Protein AF-0000000078818164 (afdb_homodimer)

Nearest PDB structures (foldseek):
  1ve0-assembly1_A  TM=9.477E-01  e=5.550E-17  Sulfurisphaera tokodaii
  2p6c-assembly1_A  TM=9.410E-01  e=1.319E-16  Aquifex aeolicus VF5
  1vph-assembly2_E  TM=9.440E-01  e=6.099E-16  Saccharolobus solfataricus P2
  2p6h-assembly1_A  TM=9.495E-01  e=3.444E-15  Aeropyrum pernix
  1vmj-assembly1_A  TM=9.277E-01  e=2.639E-15  Thermotoga maritima MSB8

Solvent-accessible surface area (backbone atoms only — not comparable to full-atom values): 14098 Å² total; per-residue (Å²): 62,57,55,47,80,47,74,48,78,49,74,22,46,43,68,54,15,73,36,83,44,40,65,64,52,44,51,53,41,53,72,42,81,46,27,38,38,38,36,36,41,36,40,43,40,36,29,32,23,28,49,71,39,58,85,44,73,67,55,50,51,51,52,50,52,51,43,42,70,77,49,42,57,84,58,90,44,51,32,28,77,78,73,65,73,62,41,39,29,14,34,53,51,15,40,58,68,24,33,45,44,74,45,52,28,55,78,39,33,71,74,60,60,94,61,44,36,38,30,41,35,22,32,29,80,48,68,41,80,38,52,33,40,35,41,35,40,28,39,107,88,58,70,47,80,46,76,47,78,48,75,22,45,43,68,54,15,75,36,84,42,40,65,63,53,47,50,52,42,54,70,43,80,45,29,32,34,37,36,36,41,35,42,65,69,63,28,34,21,25,48,53,33,51,86,44,74,41,42,51,49,42,52,51,51,52,44,43,71,76,46,41,57,84,58,91,44,76,56,27,75,79,73,64,74,63,42,40,29,13,36,52,51,15,65,64,60,22,35,52,45,67,45,48,28,55,81,40,34,71,65,58,30,95,51,29,36,38,31,41,34,21,33,30,81,48,67,42,78,39,51,33,41,34,46,36,40,22,22,107

Sequence (280 aa):
MPVETRVITVTGKEDCGIVDITEMVSEEVKNSKIRNGTVTVFCIGSTGAISTMEFESNLSKDISEMLEELIPLNKDYHHHKTWGDYNGGSHLRSFLVGPSLTVPFIEKELTLGTWQQIVYINFDRIEKVRKIVLQIIGDFMPVETRVITVTGKEDCGIVDITEMVSEEVKNSKIRNGTVTVFCIGSTGAISTMEFESNLSKDISEMLEELIPLNKDYHHHKTWGDYNGGSHLRSFLVGPSLTVPFIEKELTLGTWQQIVYINFDRIEKVRKIVLQIIGDF

InterPro domains:
  IPR001602 UPF0047 protein YjbQ-like [PF01894] (20-136)
  IPR001602 UPF0047 protein YjbQ-like [PIRSF004681] (4-138)
  IPR001602 UPF0047 protein YjbQ-like [PTHR30615] (11-138)
  IPR001602 UPF0047 protein YjbQ-like [TIGR00149] (11-139)
  IPR035917 YjbQ-like superfamily [G3DSA:2.60.120.460] (1-139)
  IPR035917 YjbQ-like superfamily [SSF111038] (2-139)

pLDDT: mean 97.74, std 2.2, range [77.38, 98.94]

Secondary structure (DSSP, 8-state):
--EEEEEEEEEE-TTTEEEE-HHHHHHHHHHSS--EEEEEEEE-SSSEEEEEE---HHHHHHHHHHHHHHS-TTS--TTHHHHS---HHHHHHHHHH-SEEEEEEETTEE---TT-EEEEEE-SSS-EEEEEEEEEEEE-/--EEEEEEEEEE-TTTEEEE-HHHHHHHHHHSS--EEEEEEEE-SSSEEEEEE---HHHHHHHHHHHHHHS-TTS--TTHHHH----HHHHHHHHHH-SEEEEEEETTEE---TT-EEEEEE-SSS-EEEEEEEEEEEE-

Structure (mmCIF, N/CA/C/O backbone):
data_AF-0000000078818164-model_v1
#
loop_
_entity.id
_entity.type
_entity.pdbx_description
1 polymer 'Secondary thiamine-phosphate synthase enzyme'
#
loop_
_atom_site.group_PDB
_atom_site.id
_atom_site.type_symbol
_atom_site.label_atom_id
_atom_site.label_alt_id
_atom_site.label_comp_id
_atom_site.label_asym_id
_atom_site.label_entity_id
_atom_site.label_seq_id
_atom_site.pdbx_PDB_ins_code
_atom_site.Cartn_x
_atom_site.Cartn_y
_atom_site.Cartn_z
_atom_site.occupancy
_atom_site.B_iso_or_equiv
_atom_site.auth_seq_id
_atom_site.auth_comp_id
_atom_site.auth_asym_id
_atom_site.auth_atom_id
_atom_site.pdbx_PDB_model_num
ATOM 1 N N . MET A 1 1 ? -6.324 21.312 13.305 1 78.25 1 MET A N 1
ATOM 2 C CA . MET A 1 1 ? -5.066 20.562 13.32 1 78.25 1 MET A CA 1
ATOM 3 C C . MET A 1 1 ? -4.301 20.781 12.016 1 78.25 1 MET A C 1
ATOM 5 O O . MET A 1 1 ? -4.805 20.453 10.938 1 78.25 1 MET A O 1
ATOM 9 N N . PRO A 1 2 ? -3.16 21.375 12.18 1 92 2 PRO A N 1
ATOM 10 C CA . PRO A 1 2 ? -2.414 21.766 10.984 1 92 2 PRO A CA 1
ATOM 11 C C . PRO A 1 2 ? -1.933 20.562 10.172 1 92 2 PRO A C 1
ATOM 13 O O . PRO A 1 2 ? -1.68 19.484 10.742 1 92 2 PRO A O 1
ATOM 16 N N . VAL A 1 3 ? -1.99 20.719 8.891 1 96.88 3 VAL A N 1
ATOM 17 C CA . VAL A 1 3 ? -1.432 19.781 7.918 1 96.88 3 VAL A CA 1
ATOM 18 C C . VAL A 1 3 ? -0.338 20.469 7.105 1 96.88 3 VAL A C 1
ATOM 20 O O . VAL A 1 3 ? -0.521 21.594 6.633 1 96.88 3 VAL A O 1
ATOM 23 N N . GLU A 1 4 ? 0.735 19.812 7.047 1 97.88 4 GLU A N 1
ATOM 24 C CA . GLU A 1 4 ? 1.799 20.281 6.16 1 97.88 4 GLU A CA 1
ATOM 25 C C . GLU A 1 4 ? 2.232 19.172 5.199 1 97.88 4 GLU A C 1
ATOM 27 O O . GLU A 1 4 ? 2.447 18.031 5.613 1 97.88 4 GLU A O 1
ATOM 32 N N . THR A 1 5 ? 2.35 19.531 3.951 1 98 5 THR A N 1
ATOM 33 C CA . THR A 1 5 ? 2.799 18.609 2.924 1 98 5 THR A CA 1
ATOM 34 C C . THR A 1 5 ? 4.211 18.938 2.461 1 98 5 THR A C 1
ATOM 36 O O . THR A 1 5 ? 4.531 20.109 2.234 1 98 5 THR A O 1
ATOM 39 N N . ARG A 1 6 ? 5.02 17.906 2.451 1 98.38 6 ARG A N 1
ATOM 40 C CA . ARG A 1 6 ? 6.336 17.969 1.832 1 98.38 6 ARG A CA 1
ATOM 41 C C . ARG A 1 6 ? 6.492 16.922 0.744 1 98.38 6 ARG A C 1
ATOM 43 O O . ARG A 1 6 ? 5.828 15.883 0.781 1 98.38 6 ARG A O 1
ATOM 50 N N . VAL A 1 7 ? 7.328 17.297 -0.26 1 98.38 7 VAL A N 1
ATOM 51 C CA . VAL A 1 7 ? 7.695 16.312 -1.279 1 98.38 7 VAL A CA 1
ATOM 52 C C . VAL A 1 7 ? 9.219 16.188 -1.353 1 98.38 7 VAL A C 1
ATOM 54 O O . VAL A 1 7 ? 9.922 17.188 -1.517 1 98.38 7 VAL A O 1
ATOM 57 N N . ILE A 1 8 ? 9.695 15 -1.19 1 98.44 8 ILE A N 1
ATOM 58 C CA . ILE A 1 8 ? 11.117 14.75 -1.386 1 98.44 8 ILE A CA 1
ATOM 59 C C . ILE A 1 8 ? 11.328 13.875 -2.621 1 98.44 8 ILE A C 1
ATOM 61 O O . ILE A 1 8 ? 10.406 13.188 -3.062 1 98.44 8 ILE A O 1
ATOM 65 N N . THR A 1 9 ? 12.523 13.953 -3.145 1 98.56 9 THR A N 1
ATOM 66 C CA . THR A 1 9 ? 12.906 13.172 -4.316 1 98.56 9 THR A CA 1
ATOM 67 C C . THR A 1 9 ? 14.031 12.203 -3.977 1 98.56 9 THR A C 1
ATOM 69 O O . THR A 1 9 ? 15.008 12.578 -3.322 1 98.56 9 THR A O 1
ATOM 72 N N . VAL A 1 10 ? 13.891 10.953 -4.426 1 98.56 10 VAL A N 1
ATOM 73 C CA . VAL A 1 10 ? 14.852 9.906 -4.094 1 98.56 10 VAL A CA 1
ATOM 74 C C . VAL A 1 10 ? 15.195 9.102 -5.344 1 98.56 10 VAL A C 1
ATOM 76 O O . VAL A 1 10 ? 14.312 8.82 -6.164 1 98.56 10 VAL A O 1
ATOM 79 N N . THR A 1 11 ? 16.406 8.734 -5.523 1 98.62 11 THR A N 1
ATOM 80 C CA . THR A 1 11 ? 16.844 7.867 -6.613 1 98.62 11 THR A CA 1
ATOM 81 C C . THR A 1 11 ? 17.141 6.461 -6.098 1 98.62 11 THR A C 1
ATOM 83 O O . THR A 1 11 ? 17.922 6.285 -5.168 1 98.62 11 THR A O 1
ATOM 86 N N . GLY A 1 12 ? 16.469 5.52 -6.652 1 98.5 12 GLY A N 1
ATOM 87 C CA . GLY A 1 12 ? 16.719 4.125 -6.324 1 98.5 12 GLY A CA 1
ATOM 88 C C . GLY A 1 12 ? 17.312 3.338 -7.473 1 98.5 12 GLY A C 1
ATOM 89 O O . GLY A 1 12 ? 16.875 3.467 -8.617 1 98.5 12 GLY A O 1
ATOM 90 N N . LYS A 1 13 ? 18.297 2.504 -7.184 1 98.31 13 LYS A N 1
ATOM 91 C CA . LYS A 1 13 ? 18.906 1.644 -8.195 1 98.31 13 LYS A CA 1
ATOM 92 C C . LYS A 1 13 ? 17.922 0.573 -8.664 1 98.31 13 LYS A C 1
ATOM 94 O O . LYS A 1 13 ? 16.891 0.347 -8.023 1 98.31 13 LYS A O 1
ATOM 99 N N . GLU A 1 14 ? 18.234 -0.062 -9.797 1 98 14 GLU A N 1
ATOM 100 C CA . GLU A 1 14 ? 17.328 -1.037 -10.422 1 98 14 GLU A CA 1
ATOM 101 C C . GLU A 1 14 ? 17.203 -2.285 -9.555 1 98 14 GLU A C 1
ATOM 103 O O . GLU A 1 14 ? 18.047 -2.557 -8.703 1 98 14 GLU A O 1
ATOM 108 N N . ASP A 1 15 ? 16.141 -3.031 -9.797 1 97.25 15 ASP A N 1
ATOM 109 C CA . ASP A 1 15 ? 15.914 -4.414 -9.391 1 97.25 15 ASP A CA 1
ATOM 110 C C . ASP A 1 15 ? 15.922 -4.543 -7.867 1 97.25 15 ASP A C 1
ATOM 112 O O . ASP A 1 15 ? 16.438 -5.523 -7.324 1 97.25 15 ASP A O 1
ATOM 116 N N . CYS A 1 16 ? 15.641 -3.553 -7.09 1 98.12 16 CYS A N 1
ATOM 117 C CA . CYS A 1 16 ? 15.516 -3.576 -5.637 1 98.12 16 CYS A CA 1
ATOM 118 C C . CYS A 1 16 ? 16.547 -2.658 -4.984 1 98.12 16 CYS A C 1
ATOM 120 O O . CYS A 1 16 ? 17.281 -3.08 -4.09 1 98.12 16 CYS A O 1
ATOM 122 N N . GLY A 1 17 ? 16.625 -1.504 -5.504 1 98.5 17 GLY A N 1
ATOM 123 C CA . GLY A 1 17 ? 17.422 -0.483 -4.852 1 98.5 17 GLY A CA 1
ATOM 124 C C . GLY A 1 17 ? 16.797 0.04 -3.57 1 98.5 17 GLY A C 1
ATOM 125 O O . GLY A 1 17 ? 15.68 0.561 -3.586 1 98.5 17 GLY A O 1
ATOM 126 N N . ILE A 1 18 ? 17.484 -0.154 -2.402 1 98.75 18 ILE A N 1
ATOM 127 C CA . ILE A 1 18 ? 16.984 0.282 -1.103 1 98.75 18 ILE A CA 1
ATOM 128 C C . ILE A 1 18 ? 17.734 1.535 -0.656 1 98.75 18 ILE A C 1
ATOM 130 O O . ILE A 1 18 ? 18.969 1.56 -0.65 1 98.75 18 ILE A O 1
ATOM 134 N N . VAL A 1 19 ? 16.984 2.555 -0.328 1 98.81 19 VAL A N 1
ATOM 135 C CA . VAL A 1 19 ? 17.562 3.84 0.06 1 98.81 19 VAL A CA 1
ATOM 136 C C . VAL A 1 19 ? 17.062 4.23 1.448 1 98.81 19 VAL A C 1
ATOM 138 O O . VAL A 1 19 ? 15.852 4.246 1.696 1 98.81 19 VAL A O 1
ATOM 141 N N . ASP A 1 20 ? 17.953 4.469 2.342 1 98.81 20 ASP A N 1
ATOM 142 C CA . ASP A 1 20 ? 17.594 5.023 3.645 1 98.81 20 ASP A CA 1
ATOM 143 C C . ASP A 1 20 ? 17.172 6.484 3.521 1 98.81 20 ASP A C 1
ATOM 145 O O . ASP A 1 20 ? 17.984 7.348 3.191 1 98.81 20 ASP A O 1
ATOM 149 N N . ILE A 1 21 ? 15.906 6.707 3.855 1 98.88 21 ILE A N 1
ATOM 150 C CA . ILE A 1 21 ? 15.422 8.07 3.709 1 98.88 21 ILE A CA 1
ATOM 151 C C . ILE A 1 21 ? 15.062 8.641 5.078 1 98.88 21 ILE A C 1
ATOM 153 O O . ILE A 1 21 ? 14.305 9.609 5.18 1 98.88 21 ILE A O 1
ATOM 157 N N . THR A 1 22 ? 15.531 8.094 6.152 1 98.88 22 THR A N 1
ATOM 158 C CA . THR A 1 22 ? 15.195 8.477 7.523 1 98.88 22 THR A CA 1
ATOM 159 C C . THR A 1 22 ? 15.547 9.938 7.777 1 98.88 22 THR A C 1
ATOM 161 O O . THR A 1 22 ? 14.711 10.695 8.281 1 98.88 22 THR A O 1
ATOM 164 N N . GLU A 1 23 ? 16.719 10.312 7.422 1 98.75 23 GLU A N 1
ATOM 165 C CA . GLU A 1 23 ? 17.172 11.672 7.695 1 98.75 23 GLU A CA 1
ATOM 166 C C . GLU A 1 23 ? 16.359 12.688 6.898 1 98.75 23 GLU A C 1
ATOM 168 O O . GLU A 1 23 ? 16.031 13.766 7.406 1 98.75 23 GLU A O 1
ATOM 173 N N . MET A 1 24 ? 16.062 12.344 5.645 1 98.81 24 MET A N 1
ATOM 174 C CA . MET A 1 24 ? 15.25 13.242 4.828 1 98.81 24 MET A CA 1
ATOM 175 C C . MET A 1 24 ? 13.891 13.477 5.477 1 98.81 24 MET A C 1
ATOM 177 O O . MET A 1 24 ? 13.414 14.609 5.539 1 98.81 24 MET A O 1
ATOM 181 N N . VAL A 1 25 ? 13.266 12.422 5.996 1 98.88 25 VAL A N 1
ATOM 182 C CA . VAL A 1 25 ? 11.961 12.516 6.637 1 98.88 25 VAL A CA 1
ATOM 183 C C . VAL A 1 25 ? 12.078 13.297 7.941 1 98.88 25 VAL A C 1
ATOM 185 O O . VAL A 1 25 ? 11.273 14.195 8.211 1 98.88 25 VAL A O 1
ATOM 188 N N . SER A 1 26 ? 13.086 12.961 8.703 1 98.81 26 SER A N 1
ATOM 189 C CA . SER A 1 26 ? 13.312 13.617 9.992 1 98.81 26 SER A CA 1
ATOM 190 C C . SER A 1 26 ? 13.508 15.117 9.82 1 98.81 26 SER A C 1
ATOM 192 O O . SER A 1 26 ? 12.969 15.914 10.594 1 98.81 26 SER A O 1
ATOM 194 N N . GLU A 1 27 ? 14.281 15.492 8.844 1 98.75 27 GLU A N 1
ATOM 195 C CA . GLU A 1 27 ? 14.555 16.906 8.602 1 98.75 27 GLU A CA 1
ATOM 196 C C . GLU A 1 27 ? 13.281 17.672 8.273 1 98.75 27 GLU A C 1
ATOM 198 O O . GLU A 1 27 ? 13.086 18.797 8.734 1 98.75 27 GLU A O 1
ATOM 203 N N . GLU A 1 28 ? 12.406 17.078 7.504 1 98.75 28 GLU A N 1
ATOM 204 C CA . GLU A 1 28 ? 11.164 17.734 7.129 1 98.75 28 GLU A CA 1
ATOM 205 C C . GLU A 1 28 ? 10.227 17.875 8.328 1 98.75 28 GLU A C 1
ATOM 207 O O . GLU A 1 28 ? 9.516 18.875 8.453 1 98.75 28 GLU A O 1
ATOM 212 N N . VAL A 1 29 ? 10.195 16.844 9.188 1 98.56 29 VAL A N 1
ATOM 213 C CA . VAL A 1 29 ? 9.398 16.922 10.406 1 98.56 29 VAL A CA 1
ATOM 214 C C . VAL A 1 29 ? 9.93 18.047 11.297 1 98.56 29 VAL A C 1
ATOM 216 O O . VAL A 1 29 ? 9.148 18.859 11.805 1 98.56 29 VAL A O 1
ATOM 219 N N . LYS A 1 30 ? 11.242 18.141 11.406 1 98.44 30 LYS A N 1
ATOM 220 C CA . LYS A 1 30 ? 11.859 19.172 12.227 1 98.44 30 LYS A CA 1
ATOM 221 C C . LYS A 1 30 ? 11.562 20.562 11.68 1 98.44 30 LYS A C 1
ATOM 223 O O . LYS A 1 30 ? 11.406 21.516 12.445 1 98.44 30 LYS A O 1
ATOM 228 N N . ASN A 1 31 ? 11.531 20.672 10.391 1 98.25 31 ASN A N 1
ATOM 229 C CA . ASN A 1 31 ? 11.32 21.953 9.734 1 98.25 31 ASN A CA 1
ATOM 230 C C . ASN A 1 31 ? 9.844 22.344 9.711 1 98.25 31 ASN A C 1
ATOM 232 O O . ASN A 1 31 ? 9.492 23.453 9.32 1 98.25 31 ASN A O 1
ATOM 236 N N . SER A 1 32 ? 8.992 21.391 10.047 1 97.5 32 SER A N 1
ATOM 237 C CA . SER A 1 32 ? 7.566 21.703 10.094 1 97.5 32 SER A CA 1
ATOM 238 C C . SER A 1 32 ? 7.219 22.516 11.344 1 97.5 32 SER A C 1
ATOM 240 O O . SER A 1 32 ? 8.031 22.609 12.266 1 97.5 32 SER A O 1
ATOM 242 N N . LYS A 1 33 ? 6.016 23.094 11.352 1 97.44 33 LYS A N 1
ATOM 243 C CA . LYS A 1 33 ? 5.535 23.812 12.523 1 97.44 33 LYS A CA 1
ATOM 244 C C . LYS A 1 33 ? 4.844 22.875 13.508 1 97.44 33 LYS A C 1
ATOM 246 O O . LYS A 1 33 ? 4.473 23.281 14.609 1 97.44 33 LYS A O 1
ATOM 251 N N . ILE A 1 34 ? 4.617 21.672 13.125 1 97.12 34 ILE A N 1
ATOM 252 C CA . ILE A 1 34 ? 3.889 20.703 13.922 1 97.12 34 ILE A CA 1
ATOM 253 C C . ILE A 1 34 ? 4.844 20.016 14.906 1 97.12 34 ILE A C 1
ATOM 255 O O . ILE A 1 34 ? 5.91 19.547 14.508 1 97.12 34 ILE A O 1
ATOM 259 N N . ARG A 1 35 ? 4.434 19.922 16.156 1 97.88 35 ARG A N 1
ATOM 260 C CA . ARG A 1 35 ? 5.328 19.453 17.203 1 97.88 35 ARG A CA 1
ATOM 261 C C . ARG A 1 35 ? 5.059 18 17.531 1 97.88 35 ARG A C 1
ATOM 263 O O . ARG A 1 35 ? 5.984 17.25 17.859 1 97.88 35 ARG A O 1
ATOM 270 N N . ASN A 1 36 ? 3.818 17.594 17.578 1 98.12 36 ASN A N 1
ATOM 271 C CA . ASN A 1 36 ? 3.371 16.234 17.875 1 98.12 36 ASN A CA 1
ATOM 272 C C . ASN A 1 36 ? 2.33 15.758 16.859 1 98.12 36 ASN A C 1
ATOM 274 O O . ASN A 1 36 ? 1.412 16.5 16.516 1 98.12 36 ASN A O 1
ATOM 278 N N . GLY A 1 37 ? 2.543 14.547 16.297 1 97.81 37 GLY A N 1
ATOM 279 C CA . GLY A 1 37 ? 1.612 14.039 15.305 1 97.81 37 GLY A CA 1
ATOM 280 C C . GLY A 1 37 ? 2.131 12.812 14.578 1 97.81 37 GLY A C 1
ATOM 281 O O . GLY A 1 37 ? 2.787 11.953 15.18 1 97.81 37 GLY A O 1
ATOM 282 N N . THR A 1 38 ? 1.653 12.617 13.383 1 98.44 38 THR A N 1
ATOM 283 C CA . THR A 1 38 ? 2.113 11.539 12.516 1 98.44 38 THR A CA 1
ATOM 284 C C . THR A 1 38 ? 2.615 12.094 11.188 1 98.44 38 THR A C 1
ATOM 286 O O . THR A 1 38 ? 2.205 13.172 10.766 1 98.44 38 THR A O 1
ATOM 289 N N . VAL A 1 39 ? 3.553 11.445 10.633 1 98.75 39 VAL A N 1
ATOM 290 C CA . VAL A 1 39 ? 3.951 11.68 9.25 1 98.75 39 VAL A CA 1
ATOM 291 C C . VAL A 1 39 ? 3.668 10.43 8.414 1 98.75 39 VAL A C 1
ATOM 293 O O . VAL A 1 39 ? 4.148 9.344 8.734 1 98.75 39 VAL A O 1
ATOM 296 N N . THR A 1 40 ? 2.814 10.57 7.43 1 98.81 40 THR A N 1
ATOM 297 C CA . THR A 1 40 ? 2.602 9.539 6.422 1 98.81 40 THR A CA 1
ATOM 298 C C . THR A 1 40 ? 3.584 9.703 5.266 1 98.81 40 THR A C 1
ATOM 300 O O . THR A 1 40 ? 3.639 10.758 4.637 1 98.81 40 THR A O 1
ATOM 303 N N . VAL A 1 41 ? 4.383 8.672 5.059 1 98.88 41 VAL A N 1
ATOM 304 C CA . VAL A 1 41 ? 5.332 8.594 3.955 1 98.88 41 VAL A CA 1
ATOM 305 C C . VAL A 1 41 ? 4.73 7.781 2.811 1 98.88 41 VAL A C 1
ATOM 307 O O . VAL A 1 41 ? 4.406 6.602 2.98 1 98.88 41 VAL A O 1
ATOM 310 N N . PHE A 1 42 ? 4.582 8.438 1.625 1 98.94 42 PHE A N 1
ATOM 311 C CA . PHE A 1 42 ? 3.842 7.805 0.537 1 98.94 42 PHE A CA 1
ATOM 312 C C . PHE A 1 42 ? 4.633 7.867 -0.763 1 98.94 42 PHE A C 1
ATOM 314 O O . PHE A 1 42 ? 4.977 8.953 -1.236 1 98.94 42 PHE A O 1
ATOM 321 N N . CYS A 1 43 ? 4.883 6.676 -1.328 1 98.81 43 CYS A N 1
ATOM 322 C CA . CYS A 1 43 ? 5.617 6.57 -2.584 1 98.81 43 CYS A CA 1
ATOM 323 C C . CYS A 1 43 ? 4.672 6.676 -3.777 1 98.81 43 CYS A C 1
ATOM 325 O O . CYS A 1 43 ? 3.822 5.809 -3.98 1 98.81 43 CYS A O 1
ATOM 327 N N . ILE A 1 44 ? 4.875 7.73 -4.57 1 98.62 44 ILE A N 1
ATOM 328 C CA . ILE A 1 44 ? 4.102 7.867 -5.801 1 98.62 44 ILE A CA 1
ATOM 329 C C . ILE A 1 44 ? 4.621 6.883 -6.848 1 98.62 44 ILE A C 1
ATOM 331 O O . ILE A 1 44 ? 5.824 6.82 -7.113 1 98.62 44 ILE A O 1
ATOM 335 N N . GLY A 1 45 ? 3.672 6.145 -7.402 1 97.94 45 GLY A N 1
ATOM 336 C CA . GLY A 1 45 ? 4.043 5.156 -8.398 1 97.94 45 GLY A CA 1
ATOM 337 C C . GLY A 1 45 ? 3.609 3.748 -8.039 1 97.94 45 GLY A C 1
ATOM 338 O O . GLY A 1 45 ? 3.1 3.514 -6.941 1 97.94 45 GLY A O 1
ATOM 339 N N . SER A 1 46 ? 3.9 2.771 -8.945 1 97.94 46 SER A N 1
ATOM 340 C CA . SER A 1 46 ? 3.383 1.423 -8.742 1 97.94 46 SER A CA 1
ATOM 341 C C . SER A 1 46 ? 4.504 0.389 -8.781 1 97.94 46 SER A C 1
ATOM 343 O O . SER A 1 46 ? 4.242 -0.813 -8.875 1 97.94 46 SER A O 1
ATOM 345 N N . THR A 1 47 ? 5.805 0.869 -8.734 1 98.5 47 THR A N 1
ATOM 346 C CA . THR A 1 47 ? 6.906 -0.083 -8.742 1 98.5 47 THR A CA 1
ATOM 347 C C . THR A 1 47 ? 7.867 0.194 -7.582 1 98.5 47 THR A C 1
ATOM 349 O O . THR A 1 47 ? 8.992 -0.307 -7.57 1 98.5 47 THR A O 1
ATOM 352 N N . GLY A 1 48 ? 7.477 1.054 -6.711 1 98.44 48 GLY A N 1
ATOM 353 C CA . GLY A 1 48 ? 8.219 1.357 -5.496 1 98.44 48 GLY A CA 1
ATOM 354 C C . GLY A 1 48 ? 7.438 1.064 -4.23 1 98.44 48 GLY A C 1
ATOM 355 O O . GLY A 1 48 ? 6.23 0.825 -4.277 1 98.44 48 GLY A O 1
ATOM 356 N N . ALA A 1 49 ? 8.102 1.122 -3.072 1 98.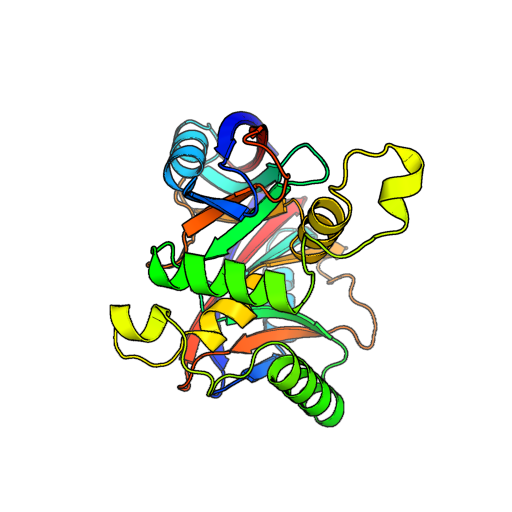69 49 ALA A N 1
ATOM 357 C CA . ALA A 1 49 ? 7.473 0.848 -1.783 1 98.69 49 ALA A CA 1
ATOM 358 C C . ALA A 1 49 ? 8.188 1.587 -0.655 1 98.69 49 ALA A C 1
ATOM 360 O O . ALA A 1 49 ? 9.297 2.084 -0.838 1 98.69 49 ALA A O 1
ATOM 361 N N . ILE A 1 50 ? 7.496 1.691 0.442 1 98.88 50 ILE A N 1
ATOM 362 C CA . ILE A 1 50 ? 8.031 2.254 1.677 1 98.88 50 ILE A CA 1
ATOM 363 C C . ILE A 1 50 ? 7.941 1.221 2.797 1 98.88 50 ILE A C 1
ATOM 365 O O . ILE A 1 50 ? 6.926 0.533 2.936 1 98.88 50 ILE A O 1
ATOM 369 N N . SER A 1 51 ? 9.016 1.058 3.555 1 98.62 51 SER A N 1
ATOM 370 C CA . SER A 1 51 ? 9.008 0.181 4.723 1 98.62 51 SER A CA 1
ATOM 371 C C . SER A 1 51 ? 10.039 0.628 5.754 1 98.62 51 SER A C 1
ATOM 373 O O . SER A 1 51 ? 10.578 1.734 5.664 1 98.62 51 SER A O 1
ATOM 375 N N . THR A 1 52 ? 10.219 -0.096 6.824 1 98.75 52 THR A N 1
ATOM 376 C CA . THR A 1 52 ? 11.297 0.097 7.785 1 98.75 52 THR A CA 1
ATOM 377 C C . THR A 1 52 ? 12.156 -1.156 7.887 1 98.75 52 THR A C 1
ATOM 379 O O . THR A 1 52 ? 11.703 -2.258 7.57 1 98.75 52 THR A O 1
ATOM 382 N N . MET A 1 53 ? 13.336 -0.936 8.211 1 98.5 53 MET A N 1
ATOM 383 C CA . MET A 1 53 ? 14.266 -2.041 8.422 1 98.5 53 MET A CA 1
ATOM 384 C C . MET A 1 53 ? 15.516 -1.563 9.156 1 98.5 53 MET A C 1
ATOM 386 O O . MET A 1 53 ? 15.742 -0.36 9.297 1 98.5 53 MET A O 1
ATOM 390 N N . GLU A 1 54 ? 16.25 -2.57 9.727 1 98.69 54 GLU A N 1
ATOM 391 C CA . GLU A 1 54 ? 17.641 -2.283 10.047 1 98.69 54 GLU A CA 1
ATOM 392 C C . GLU A 1 54 ? 18.484 -2.158 8.773 1 98.69 54 GLU A C 1
ATOM 394 O O . GLU A 1 54 ? 18.859 -3.164 8.172 1 98.69 54 GLU A O 1
ATOM 399 N N . PHE A 1 55 ? 18.75 -0.925 8.398 1 98.31 55 PHE A N 1
ATOM 400 C CA . PHE A 1 55 ? 19.375 -0.712 7.098 1 98.31 55 PHE A CA 1
ATOM 401 C C . PHE A 1 55 ? 20.859 -0.992 7.164 1 98.31 55 PHE A C 1
ATOM 403 O O . PHE A 1 55 ? 21.625 -0.216 7.75 1 98.31 55 PHE A O 1
ATOM 410 N N . GLU A 1 56 ? 21.25 -2.018 6.59 1 97.94 56 GLU A N 1
ATOM 411 C CA . GLU A 1 56 ? 22.641 -2.43 6.391 1 97.94 56 GLU A CA 1
ATOM 412 C C . GLU A 1 56 ? 22.766 -3.381 5.207 1 97.94 56 GLU A C 1
ATOM 414 O O . GLU A 1 56 ? 21.781 -3.984 4.777 1 97.94 56 GLU A O 1
ATOM 419 N N . SER A 1 57 ? 23.922 -3.52 4.629 1 97.25 57 SER A N 1
ATOM 420 C CA . SER A 1 57 ? 24.125 -4.105 3.309 1 97.25 57 SER A CA 1
ATOM 421 C C . SER A 1 57 ? 23.766 -5.586 3.297 1 97.25 57 SER A C 1
ATOM 423 O O . SER A 1 57 ? 23.219 -6.09 2.312 1 97.25 57 SER A O 1
ATOM 425 N N . ASN A 1 58 ? 24.047 -6.328 4.324 1 98.25 58 ASN A N 1
ATOM 426 C CA . ASN A 1 58 ? 23.781 -7.762 4.32 1 98.25 58 ASN A CA 1
ATOM 427 C C . ASN A 1 58 ? 22.297 -8.047 4.438 1 98.25 58 ASN A C 1
ATOM 429 O O . ASN A 1 58 ? 21.766 -8.945 3.771 1 98.25 58 ASN A O 1
ATOM 433 N N . LEU A 1 59 ? 21.641 -7.27 5.34 1 98.5 59 LEU A N 1
ATOM 434 C CA . LEU A 1 59 ? 20.188 -7.445 5.434 1 98.5 59 LEU A CA 1
ATOM 435 C C . LEU A 1 59 ? 19.5 -7.023 4.137 1 98.5 59 LEU A C 1
ATOM 437 O O . LEU A 1 59 ? 18.516 -7.629 3.732 1 98.5 59 LEU A O 1
ATOM 441 N N . SER A 1 60 ? 20.031 -5.996 3.434 1 97.75 60 SER A N 1
ATOM 442 C CA . SER A 1 60 ? 19.516 -5.586 2.133 1 97.75 60 SER A CA 1
ATOM 443 C C . SER A 1 60 ? 19.609 -6.723 1.119 1 97.75 60 SER A C 1
ATOM 445 O O . SER A 1 60 ? 18.672 -6.934 0.333 1 97.75 60 SER A O 1
ATOM 447 N N . LYS A 1 61 ? 20.719 -7.406 1.147 1 98.06 61 LYS A N 1
ATOM 448 C CA . LYS A 1 61 ? 20.891 -8.555 0.267 1 98.06 61 LYS A CA 1
ATOM 449 C C . LYS A 1 61 ? 19.891 -9.656 0.603 1 98.06 61 LYS A C 1
ATOM 451 O O . LYS A 1 61 ? 19.312 -10.273 -0.295 1 98.06 61 LYS A O 1
ATOM 456 N N . ASP A 1 62 ? 19.656 -9.891 1.947 1 98.75 62 ASP A N 1
ATOM 457 C CA . ASP A 1 62 ? 18.688 -10.898 2.375 1 98.75 62 ASP A CA 1
ATOM 458 C C . ASP A 1 62 ? 17.281 -10.555 1.88 1 98.75 62 ASP A C 1
ATOM 460 O O . ASP A 1 62 ? 16.547 -11.438 1.424 1 98.75 62 ASP A O 1
ATOM 464 N N . ILE A 1 63 ? 16.922 -9.273 1.963 1 98.31 63 ILE A N 1
ATOM 465 C CA . ILE A 1 63 ? 15.617 -8.812 1.514 1 98.31 63 ILE A CA 1
ATOM 466 C C . ILE A 1 63 ? 15.484 -9.031 0.009 1 98.31 63 ILE A C 1
ATOM 468 O O . ILE A 1 63 ? 14.469 -9.555 -0.458 1 98.31 63 ILE A O 1
ATOM 472 N N . SER A 1 64 ? 16.469 -8.672 -0.724 1 97.88 64 SER A N 1
ATOM 473 C CA . SER A 1 64 ? 16.453 -8.852 -2.172 1 97.88 64 SER A CA 1
ATOM 474 C C . SER A 1 64 ? 16.297 -10.32 -2.549 1 97.88 64 SER A C 1
ATOM 476 O O . SER A 1 64 ? 15.508 -10.656 -3.434 1 97.88 64 SER A O 1
ATOM 478 N N . GLU A 1 65 ? 17.016 -11.18 -1.866 1 98.31 65 GLU A N 1
ATOM 479 C CA . GLU A 1 65 ? 16.969 -12.609 -2.158 1 98.31 65 GLU A CA 1
ATOM 480 C C . GLU A 1 65 ? 15.617 -13.203 -1.776 1 98.31 65 GLU A C 1
ATOM 482 O O . GLU A 1 65 ? 15.086 -14.062 -2.488 1 98.31 65 GLU A O 1
ATOM 487 N N . MET A 1 66 ? 15.109 -12.742 -0.604 1 98.31 66 MET A N 1
ATOM 488 C CA . MET A 1 66 ? 13.789 -13.203 -0.203 1 98.31 66 MET A CA 1
ATOM 489 C C . MET A 1 66 ? 12.742 -12.852 -1.263 1 98.31 66 MET A C 1
ATOM 491 O O . MET A 1 66 ? 11.945 -13.703 -1.655 1 98.31 66 MET A O 1
ATOM 495 N N . LEU A 1 67 ? 12.797 -11.664 -1.796 1 98.12 67 LEU A N 1
ATOM 496 C CA . LEU A 1 67 ? 11.82 -11.211 -2.781 1 98.12 67 LEU A CA 1
ATOM 497 C C . LEU A 1 67 ? 12.023 -11.93 -4.109 1 98.12 67 LEU A C 1
ATOM 499 O O . LEU A 1 67 ? 11.055 -12.195 -4.828 1 98.12 67 LEU A O 1
ATOM 503 N N . GLU A 1 68 ? 13.266 -12.211 -4.426 1 97.94 68 GLU A N 1
ATOM 504 C CA . GLU A 1 68 ? 13.531 -12.977 -5.641 1 97.94 68 GLU A CA 1
ATOM 505 C C . GLU A 1 68 ? 12.93 -14.375 -5.562 1 97.94 68 GLU A C 1
ATOM 507 O O . GLU A 1 68 ? 12.453 -14.906 -6.566 1 97.94 68 GLU A O 1
ATOM 512 N N . GLU A 1 69 ? 12.984 -14.945 -4.387 1 97.62 69 GLU A N 1
ATOM 513 C CA . GLU A 1 69 ? 12.391 -16.266 -4.18 1 97.62 69 GLU A CA 1
ATOM 514 C C . GLU A 1 69 ? 10.867 -16.203 -4.262 1 97.62 69 GLU A C 1
ATOM 516 O O . GLU A 1 69 ? 10.234 -17.062 -4.875 1 97.62 69 GLU A O 1
ATOM 521 N N . LEU A 1 70 ? 10.281 -15.227 -3.68 1 97.25 70 LEU A N 1
ATOM 522 C CA . LEU A 1 70 ? 8.828 -15.109 -3.592 1 97.25 70 LEU A CA 1
ATOM 523 C C . LEU A 1 70 ? 8.242 -14.625 -4.914 1 97.25 70 LEU A C 1
ATOM 525 O O . LEU A 1 70 ? 7.203 -15.117 -5.355 1 97.25 70 LEU A O 1
ATOM 529 N N . ILE A 1 71 ? 8.859 -13.609 -5.527 1 98.31 71 ILE A N 1
ATOM 530 C CA . ILE A 1 71 ? 8.422 -12.93 -6.734 1 98.31 71 ILE A CA 1
ATOM 531 C C . ILE A 1 71 ? 9.617 -12.664 -7.648 1 98.31 71 ILE A C 1
ATOM 533 O O . ILE A 1 71 ? 10.117 -11.539 -7.719 1 98.31 71 ILE A O 1
ATOM 537 N N . PRO A 1 72 ? 9.984 -13.664 -8.398 1 98.19 72 PRO A N 1
ATOM 538 C CA . PRO A 1 72 ? 11.148 -13.477 -9.266 1 98.19 72 PRO A CA 1
ATOM 539 C C . PRO A 1 72 ? 10.922 -12.406 -10.336 1 98.19 72 PRO A C 1
ATOM 541 O O . PRO A 1 72 ? 9.844 -12.352 -10.945 1 98.19 72 PRO A O 1
ATOM 544 N N . LEU A 1 73 ? 11.953 -11.578 -10.641 1 96.94 73 LEU A N 1
ATOM 545 C CA . LEU A 1 73 ? 11.805 -10.484 -11.594 1 96.94 73 LEU A CA 1
ATOM 546 C C . LEU A 1 73 ? 11.867 -10.992 -13.023 1 96.94 73 LEU A C 1
ATOM 548 O O . LEU A 1 73 ? 11.281 -10.391 -13.93 1 96.94 73 LEU A O 1
ATOM 552 N N . ASN A 1 74 ? 12.5 -12.117 -13.234 1 95.31 74 ASN A N 1
ATOM 553 C CA . ASN A 1 74 ? 12.742 -12.57 -14.602 1 95.31 74 ASN A CA 1
ATOM 554 C C . ASN A 1 74 ? 11.68 -13.57 -15.055 1 95.31 74 ASN A C 1
ATOM 556 O O . ASN A 1 74 ? 11.75 -14.102 -16.156 1 95.31 74 ASN A O 1
ATOM 560 N N . LYS A 1 75 ? 10.719 -13.812 -14.211 1 96.81 75 LYS A N 1
ATOM 561 C CA . LYS A 1 75 ? 9.586 -14.641 -14.609 1 96.81 75 LYS A CA 1
ATOM 562 C C . LYS A 1 75 ? 8.773 -13.953 -15.703 1 96.81 75 LYS A C 1
ATOM 564 O O . LYS A 1 75 ? 8.711 -12.719 -15.758 1 96.81 75 LYS A O 1
ATOM 569 N N . ASP A 1 76 ? 8.18 -14.781 -16.625 1 96.56 76 ASP A N 1
ATOM 570 C CA . ASP A 1 76 ? 7.355 -14.227 -17.703 1 96.56 76 ASP A CA 1
ATOM 571 C C . ASP A 1 76 ? 5.945 -13.922 -17.203 1 96.56 76 ASP A C 1
ATOM 573 O O . ASP A 1 76 ? 5.059 -14.781 -17.266 1 96.56 76 ASP A O 1
ATOM 577 N N . TYR A 1 77 ? 5.711 -12.711 -16.859 1 98 77 TYR A N 1
ATOM 578 C CA . TYR A 1 77 ? 4.43 -12.266 -16.344 1 98 77 TYR A CA 1
ATOM 579 C C . TYR A 1 77 ? 3.488 -11.852 -17.469 1 98 77 TYR A C 1
ATOM 581 O O . TYR A 1 77 ? 3.936 -11.367 -18.5 1 98 77 TYR A O 1
ATOM 589 N N . HIS A 1 78 ? 2.201 -11.953 -17.156 1 98.31 78 HIS A N 1
ATOM 590 C CA . HIS A 1 78 ? 1.179 -11.555 -18.125 1 98.31 78 HIS A CA 1
ATOM 591 C C . HIS A 1 78 ? 1.263 -10.062 -18.422 1 98.31 78 HIS A C 1
ATOM 593 O O . HIS A 1 78 ? 1.005 -9.633 -19.547 1 98.31 78 HIS A O 1
ATOM 599 N N . HIS A 1 79 ? 1.627 -9.242 -17.469 1 97.88 79 HIS A N 1
ATOM 600 C CA . HIS A 1 79 ? 1.758 -7.797 -17.609 1 97.88 79 HIS A CA 1
ATOM 601 C C . HIS A 1 79 ? 2.66 -7.441 -18.781 1 97.88 79 HIS A C 1
ATOM 603 O O . HIS A 1 79 ? 2.473 -6.402 -19.422 1 97.88 79 HIS A O 1
ATOM 609 N N . HIS A 1 80 ? 3.578 -8.289 -19.141 1 97 80 HIS A N 1
ATOM 610 C CA . HIS A 1 80 ? 4.523 -8.023 -20.219 1 97 80 HIS A CA 1
ATOM 611 C C . HIS A 1 80 ? 3.805 -7.875 -21.547 1 97 80 HIS A C 1
ATOM 613 O O . HIS A 1 80 ? 4.281 -7.172 -22.438 1 97 80 HIS A O 1
ATOM 619 N N . LYS A 1 81 ? 2.711 -8.492 -21.641 1 96.75 81 LYS A N 1
ATOM 620 C CA . LYS A 1 81 ? 1.936 -8.453 -22.875 1 96.75 81 LYS A CA 1
ATOM 621 C C . LYS A 1 81 ? 1.272 -7.086 -23.062 1 96.75 81 LYS A C 1
ATOM 623 O O . LYS A 1 81 ? 0.906 -6.719 -24.188 1 96.75 81 LYS A O 1
ATOM 628 N N . THR A 1 82 ? 1.105 -6.383 -21.953 1 94.25 82 THR A N 1
ATOM 629 C CA . THR A 1 82 ? 0.422 -5.098 -22.016 1 94.25 82 THR A CA 1
ATOM 630 C C . THR A 1 82 ? 1.353 -4.016 -22.562 1 94.25 82 THR A C 1
ATOM 632 O O . THR A 1 82 ? 0.978 -3.262 -23.453 1 94.25 82 THR A O 1
ATOM 635 N N . TRP A 1 83 ? 2.6 -3.988 -22.031 1 93.12 83 TRP A N 1
ATOM 636 C CA . TRP A 1 83 ? 3.439 -2.836 -22.344 1 93.12 83 TRP A CA 1
ATOM 637 C C . TRP A 1 83 ? 4.777 -3.277 -22.922 1 93.12 83 TRP A C 1
ATOM 639 O O . TRP A 1 83 ? 5.52 -2.467 -23.469 1 93.12 83 TRP A O 1
ATOM 649 N N . GLY A 1 84 ? 5.145 -4.496 -22.703 1 94.44 84 GLY A N 1
ATOM 650 C CA . GLY A 1 84 ? 6.441 -4.988 -23.156 1 94.44 84 GLY A CA 1
ATOM 651 C C . GLY A 1 84 ? 7.602 -4.41 -22.359 1 94.44 84 GLY A C 1
ATOM 652 O O . GLY A 1 84 ? 8.719 -4.32 -22.875 1 94.44 84 GLY A O 1
ATOM 653 N N . ASP A 1 85 ? 7.383 -3.959 -21.172 1 93.25 85 ASP A N 1
ATOM 654 C CA . ASP A 1 85 ? 8.422 -3.305 -20.375 1 93.25 85 ASP A CA 1
ATOM 655 C C . ASP A 1 85 ? 9.078 -4.285 -19.406 1 93.25 85 ASP A C 1
ATOM 657 O O . ASP A 1 85 ? 10.031 -3.934 -18.719 1 93.25 85 ASP A O 1
ATOM 661 N N . TYR A 1 86 ? 8.57 -5.477 -19.25 1 96.12 86 TYR A N 1
ATOM 662 C CA . TYR A 1 86 ? 9.117 -6.621 -18.531 1 96.12 86 TYR A CA 1
ATOM 663 C C . TYR A 1 86 ? 9.312 -6.297 -17.062 1 96.12 86 TYR A C 1
ATOM 665 O O . TYR A 1 86 ? 10.289 -6.734 -16.453 1 96.12 86 TYR A O 1
ATOM 673 N N . ASN A 1 87 ? 8.461 -5.445 -16.516 1 97.94 87 ASN A N 1
ATOM 674 C CA . ASN A 1 87 ? 8.578 -5.117 -15.102 1 97.94 87 ASN A CA 1
ATOM 675 C C . ASN A 1 87 ? 7.359 -5.594 -14.312 1 97.94 87 ASN A C 1
ATOM 677 O O . ASN A 1 87 ? 6.973 -4.973 -13.32 1 97.94 87 ASN A O 1
ATOM 681 N N . GLY A 1 88 ? 6.746 -6.699 -14.789 1 98.25 88 GLY A N 1
ATOM 682 C CA . GLY A 1 88 ? 5.641 -7.281 -14.047 1 98.25 88 GLY A CA 1
ATOM 683 C C . GLY A 1 88 ? 5.992 -7.609 -12.609 1 98.25 88 GLY A C 1
ATOM 684 O O . GLY A 1 88 ? 5.219 -7.316 -11.695 1 98.25 88 GLY A O 1
ATOM 685 N N . GLY A 1 89 ? 7.125 -8.266 -12.383 1 98.38 89 GLY A N 1
ATOM 686 C CA . GLY A 1 89 ? 7.582 -8.578 -11.039 1 98.38 89 GLY A CA 1
ATOM 687 C C . GLY A 1 89 ? 7.723 -7.359 -10.148 1 98.38 89 GLY A C 1
ATOM 688 O O . GLY A 1 89 ? 7.477 -7.434 -8.945 1 98.38 89 GLY A O 1
ATOM 689 N N . SER A 1 90 ? 8.148 -6.199 -10.742 1 98.56 90 SER A N 1
ATOM 690 C CA . SER A 1 90 ? 8.289 -4.945 -10.008 1 98.56 90 SER A CA 1
ATOM 691 C C . SER A 1 90 ? 6.957 -4.496 -9.422 1 98.56 90 SER A C 1
ATOM 693 O O . SER A 1 90 ? 6.895 -4.082 -8.258 1 98.56 90 SER A O 1
ATOM 695 N N . HIS A 1 91 ? 5.926 -4.59 -10.219 1 98.75 91 HIS A N 1
ATOM 696 C CA . HIS A 1 91 ? 4.582 -4.234 -9.766 1 98.75 91 HIS A CA 1
ATOM 697 C C . HIS A 1 91 ? 4.121 -5.152 -8.641 1 98.75 91 HIS A C 1
ATOM 699 O O . HIS A 1 91 ? 3.525 -4.691 -7.664 1 98.75 91 HIS A O 1
ATOM 705 N N . LEU A 1 92 ? 4.383 -6.445 -8.758 1 98.69 92 LEU A N 1
ATOM 706 C CA . LEU A 1 92 ? 3.939 -7.406 -7.758 1 98.69 92 LEU A CA 1
ATOM 707 C C . LEU A 1 92 ? 4.656 -7.176 -6.43 1 98.69 92 LEU A C 1
ATOM 709 O O . LEU A 1 92 ? 4.039 -7.266 -5.367 1 98.69 92 LEU A O 1
ATOM 713 N N . ARG A 1 93 ? 5.949 -6.902 -6.488 1 98.69 93 ARG A N 1
ATOM 714 C CA . ARG A 1 93 ? 6.699 -6.625 -5.27 1 98.69 93 ARG A CA 1
ATOM 715 C C . ARG A 1 93 ? 6.176 -5.367 -4.578 1 98.69 93 ARG A C 1
ATOM 717 O O . ARG A 1 93 ? 5.988 -5.355 -3.361 1 98.69 93 ARG A O 1
ATOM 724 N N . SER A 1 94 ? 5.969 -4.344 -5.359 1 98.56 94 SER A N 1
ATOM 725 C CA . SER A 1 94 ? 5.434 -3.1 -4.82 1 98.56 94 SER A CA 1
ATOM 726 C C . SER A 1 94 ? 4.051 -3.312 -4.211 1 98.56 94 SER A C 1
ATOM 728 O O . SER A 1 94 ? 3.742 -2.762 -3.15 1 98.56 94 SER A O 1
ATOM 730 N N . PHE A 1 95 ? 3.238 -4.117 -4.871 1 98.19 95 PHE A N 1
ATOM 731 C CA . PHE A 1 95 ? 1.9 -4.461 -4.406 1 98.19 95 PHE A CA 1
ATOM 732 C C . PHE A 1 95 ? 1.96 -5.137 -3.041 1 98.19 95 PHE A C 1
ATOM 734 O O . PHE A 1 95 ? 1.181 -4.809 -2.145 1 98.19 95 PHE A O 1
ATOM 741 N N . LEU A 1 96 ? 2.84 -6.004 -2.857 1 97.44 96 LEU A N 1
ATOM 742 C CA . LEU A 1 96 ? 2.922 -6.805 -1.64 1 97.44 96 LEU A CA 1
ATOM 743 C C . LEU A 1 96 ? 3.484 -5.98 -0.486 1 97.44 96 LEU A C 1
ATOM 745 O O . LEU A 1 96 ? 2.977 -6.051 0.636 1 97.44 96 LEU A O 1
ATOM 749 N N . VAL A 1 97 ? 4.523 -5.188 -0.698 1 97.5 97 VAL A N 1
ATOM 750 C CA . VAL A 1 97 ? 5.18 -4.434 0.365 1 97.5 97 VAL A CA 1
ATOM 751 C C . VAL A 1 97 ? 4.344 -3.207 0.72 1 97.5 97 VAL A C 1
ATOM 753 O O . VAL A 1 97 ? 4.172 -2.883 1.898 1 97.5 97 VAL A O 1
ATOM 756 N N . GLY A 1 98 ? 3.848 -2.541 -0.345 1 97.06 98 GLY A N 1
ATOM 757 C CA . GLY A 1 98 ? 2.957 -1.41 -0.137 1 97.06 98 GLY A CA 1
ATOM 758 C C . GLY A 1 98 ? 3.656 -0.07 -0.257 1 97.06 98 GLY A C 1
ATOM 759 O O . GLY A 1 98 ? 4.867 0.026 -0.041 1 97.06 98 GLY A O 1
ATOM 760 N N . PRO A 1 99 ? 2.879 0.933 -0.51 1 98 99 PRO A N 1
ATOM 761 C CA . PRO A 1 99 ? 3.465 2.225 -0.878 1 98 99 PRO A CA 1
ATOM 762 C C . PRO A 1 99 ? 3.582 3.18 0.307 1 98 99 PRO A C 1
ATOM 764 O O . PRO A 1 99 ? 4.102 4.289 0.161 1 98 99 PRO A O 1
ATOM 767 N N . SER A 1 100 ? 3.113 2.746 1.5 1 98.12 100 SER A N 1
ATOM 768 C CA . SER A 1 100 ? 2.982 3.793 2.508 1 98.12 100 SER A CA 1
ATOM 769 C C . SER A 1 100 ? 3.324 3.27 3.898 1 98.12 100 SER A C 1
ATOM 771 O O . SER A 1 100 ? 3.211 2.07 4.16 1 98.12 100 SER A O 1
ATOM 773 N N . LEU A 1 101 ? 3.73 4.207 4.719 1 98.12 101 LEU A N 1
ATOM 774 C CA . LEU A 1 101 ? 4.07 4.031 6.125 1 98.12 101 LEU A CA 1
ATOM 775 C C . LEU A 1 101 ? 3.693 5.266 6.934 1 98.12 101 LEU A C 1
ATOM 777 O O . LEU A 1 101 ? 3.912 6.395 6.492 1 98.12 101 LEU A O 1
ATOM 781 N N . THR A 1 102 ? 3.125 5.086 8.062 1 98.69 102 THR A N 1
ATOM 782 C CA . THR A 1 102 ? 2.852 6.191 8.977 1 98.69 102 THR A CA 1
ATOM 783 C C . THR A 1 102 ? 3.658 6.043 10.266 1 98.69 102 THR A C 1
ATOM 785 O O . THR A 1 102 ? 3.65 4.98 10.891 1 98.69 102 THR A O 1
ATOM 788 N N . VAL A 1 103 ? 4.371 7.129 10.602 1 98.81 103 VAL A N 1
ATOM 789 C CA . VAL A 1 103 ? 5.246 7.113 11.766 1 98.81 103 VAL A CA 1
ATOM 790 C C . VAL A 1 103 ? 4.836 8.227 12.734 1 98.81 103 VAL A C 1
ATOM 792 O O . VAL A 1 103 ? 4.691 9.383 12.336 1 98.81 103 VAL A O 1
ATOM 795 N N . PRO A 1 104 ? 4.578 7.883 13.992 1 98.69 104 PRO A N 1
ATOM 796 C CA . PRO A 1 104 ? 4.371 8.945 14.969 1 98.69 104 PRO A CA 1
ATOM 797 C C . PRO A 1 104 ? 5.648 9.727 15.281 1 98.69 104 PRO A C 1
ATOM 799 O O . PRO A 1 104 ? 6.75 9.188 15.148 1 98.69 104 PRO A O 1
ATOM 802 N N . PHE A 1 105 ? 5.508 10.961 15.656 1 98.69 105 PHE A N 1
ATOM 803 C CA . PHE A 1 105 ? 6.609 11.75 16.188 1 98.69 105 PHE A CA 1
ATOM 804 C C . PHE A 1 105 ? 6.156 12.57 17.391 1 98.69 105 PHE A C 1
ATOM 806 O O . PHE A 1 105 ? 4.984 12.93 17.5 1 98.69 105 PHE A O 1
ATOM 813 N N . ILE A 1 106 ? 7.078 12.773 18.297 1 98.62 106 ILE A N 1
ATOM 814 C CA . ILE A 1 106 ? 6.895 13.523 19.531 1 98.62 106 ILE A CA 1
ATOM 815 C C . ILE A 1 106 ? 7.977 14.594 19.656 1 98.62 106 ILE A C 1
ATOM 817 O O . ILE A 1 106 ? 9.164 14.289 19.562 1 98.62 106 ILE A O 1
ATOM 821 N N . GLU A 1 107 ? 7.527 15.828 19.875 1 98.38 107 GLU A N 1
ATOM 822 C CA . GLU A 1 107 ? 8.453 16.953 19.953 1 98.38 107 GLU A CA 1
ATOM 823 C C . GLU A 1 107 ? 9.406 16.969 18.766 1 98.38 107 GLU A C 1
ATOM 825 O O . GLU A 1 107 ? 10.625 17.047 18.938 1 98.38 107 GLU A O 1
ATOM 830 N N . LYS A 1 108 ? 8.867 16.703 17.641 1 98.25 108 LYS A N 1
ATOM 831 C CA . LYS A 1 108 ? 9.508 16.797 16.328 1 98.25 108 LYS A CA 1
ATOM 832 C C . LYS A 1 108 ? 10.523 15.68 16.125 1 98.25 108 LYS A C 1
ATOM 834 O O . LYS A 1 108 ? 11.367 15.75 15.227 1 98.25 108 LYS A O 1
ATOM 839 N N . GLU A 1 109 ? 10.414 14.68 16.922 1 98.44 109 GLU A N 1
ATOM 840 C CA . GLU A 1 109 ? 11.297 13.523 16.797 1 98.44 109 GLU A CA 1
ATOM 841 C C . GLU A 1 109 ? 10.516 12.273 16.406 1 98.44 109 GLU A C 1
ATOM 843 O O . GLU A 1 109 ? 9.555 11.898 17.078 1 98.44 109 GLU A O 1
ATOM 848 N N . LEU A 1 110 ? 11 11.695 15.359 1 98.75 110 LEU A N 1
ATOM 849 C CA . LEU A 1 110 ? 10.383 10.438 14.961 1 98.75 110 LEU A CA 1
ATOM 850 C C . LEU A 1 110 ? 10.531 9.391 16.062 1 98.75 110 LEU A C 1
ATOM 852 O O . LEU A 1 110 ? 11.578 9.312 16.703 1 98.75 110 LEU A O 1
ATOM 856 N N . THR A 1 111 ? 9.5 8.492 16.266 1 98.62 111 THR A N 1
ATOM 857 C CA . THR A 1 111 ? 9.523 7.488 17.312 1 98.62 111 THR A CA 1
ATOM 858 C C . THR A 1 111 ? 10.07 6.164 16.781 1 98.62 111 THR A C 1
ATOM 860 O O . THR A 1 111 ? 9.469 5.109 17 1 98.62 111 THR A O 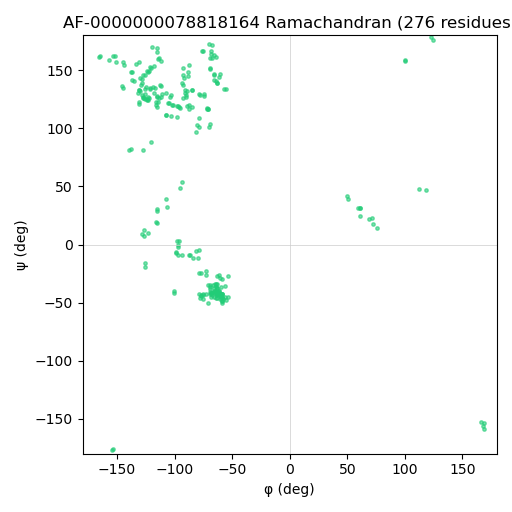1
ATOM 863 N N . LEU A 1 112 ? 11.172 6.172 16.219 1 98.38 112 LEU A N 1
ATOM 864 C CA . LEU A 1 112 ? 11.805 4.988 15.633 1 98.38 112 LEU A CA 1
ATOM 865 C C . LEU A 1 112 ? 12.719 4.309 16.641 1 98.38 112 LEU A C 1
ATOM 867 O O . LEU A 1 112 ? 13.336 4.977 17.469 1 98.38 112 LEU A O 1
ATOM 871 N N . GLY A 1 113 ? 12.766 2.992 16.531 1 98.19 113 GLY A N 1
ATOM 872 C CA . GLY A 1 113 ? 13.805 2.279 17.266 1 98.19 113 GLY A CA 1
ATOM 873 C C . GLY A 1 113 ? 15.203 2.561 16.766 1 98.19 113 GLY A C 1
ATOM 874 O O . GLY A 1 113 ? 15.367 3.145 15.688 1 98.19 113 GLY A O 1
ATOM 875 N N . THR A 1 114 ? 16.188 2.109 17.438 1 97 114 THR A N 1
ATOM 876 C CA . THR A 1 114 ? 17.594 2.334 17.109 1 97 114 THR A CA 1
ATOM 877 C C . THR A 1 114 ? 17.906 1.787 15.711 1 97 114 THR A C 1
ATOM 879 O O . THR A 1 114 ? 18.609 2.434 14.93 1 97 114 THR A O 1
ATOM 882 N N . TRP A 1 115 ? 17.531 0.628 15.406 1 97.25 115 TRP A N 1
ATOM 883 C CA . TRP A 1 115 ? 17.875 -0.068 14.164 1 97.25 115 TRP A CA 1
ATOM 884 C C . TRP A 1 115 ? 16.672 -0.124 13.227 1 97.25 115 TRP A C 1
ATOM 886 O O . TRP A 1 115 ? 16.453 -1.124 12.539 1 97.25 115 TRP A O 1
ATOM 896 N N . GLN A 1 116 ? 15.812 0.9 13.258 1 98.62 116 GLN A N 1
ATOM 897 C CA . GLN A 1 116 ? 14.602 0.946 12.453 1 98.62 116 GLN A CA 1
ATOM 898 C C . GLN A 1 116 ? 14.602 2.154 11.523 1 98.62 116 GLN A C 1
ATOM 900 O O . GLN A 1 116 ? 14.031 3.197 11.844 1 98.62 116 GLN A O 1
ATOM 905 N N . GLN A 1 117 ? 15.164 2.02 10.344 1 98.88 117 GLN A N 1
ATOM 906 C CA . GLN A 1 117 ? 15.227 3.088 9.352 1 98.88 117 GLN A CA 1
ATOM 907 C C . GLN A 1 117 ? 14.031 3.029 8.406 1 98.88 117 GLN A C 1
ATOM 909 O O . GLN A 1 117 ? 13.531 1.947 8.094 1 98.88 117 GLN A O 1
ATOM 914 N N . ILE A 1 118 ? 13.57 4.184 8.031 1 98.94 118 ILE A N 1
ATOM 915 C CA . ILE A 1 118 ? 12.602 4.285 6.949 1 98.94 118 ILE A CA 1
ATOM 916 C C . ILE A 1 118 ? 13.305 4.133 5.605 1 98.94 118 ILE A C 1
ATOM 918 O O . ILE A 1 118 ? 14.281 4.832 5.328 1 98.94 118 ILE A O 1
ATOM 922 N N . VAL A 1 119 ? 12.758 3.199 4.766 1 98.94 119 VAL A N 1
ATOM 923 C CA . VAL A 1 119 ? 13.461 2.982 3.508 1 98.94 119 VAL A CA 1
ATOM 924 C C . VAL A 1 119 ? 12.484 3.086 2.342 1 98.94 119 VAL A C 1
ATOM 926 O O . VAL A 1 119 ? 11.312 2.727 2.477 1 98.94 119 VAL A O 1
ATOM 929 N N . TYR A 1 120 ? 12.977 3.666 1.278 1 98.88 120 TYR A N 1
ATOM 930 C CA . TYR A 1 120 ? 12.391 3.533 -0.051 1 98.88 120 TYR A CA 1
ATOM 931 C C . TYR A 1 120 ? 13.031 2.381 -0.816 1 98.88 120 TYR A C 1
ATOM 933 O O . TYR A 1 120 ? 14.25 2.191 -0.759 1 98.88 120 TYR A O 1
ATOM 941 N N . ILE A 1 121 ? 12.195 1.611 -1.488 1 98.88 121 ILE A N 1
ATOM 942 C CA . ILE A 1 121 ? 12.695 0.51 -2.301 1 98.88 121 ILE A CA 1
ATOM 943 C C . ILE A 1 121 ? 12.211 0.662 -3.738 1 98.88 121 ILE A C 1
ATOM 945 O O . ILE A 1 121 ? 11.008 0.803 -3.979 1 98.88 121 ILE A O 1
ATOM 949 N N . ASN A 1 122 ? 13.133 0.661 -4.703 1 98.88 122 ASN A N 1
ATOM 950 C CA . ASN A 1 122 ? 12.805 0.632 -6.125 1 98.88 122 ASN A CA 1
ATOM 951 C C . ASN A 1 122 ? 12.844 -0.789 -6.68 1 98.88 122 ASN A C 1
ATOM 953 O O . ASN A 1 122 ? 13.906 -1.415 -6.723 1 98.88 122 ASN A O 1
ATOM 957 N N . PHE A 1 123 ? 11.703 -1.218 -7.145 1 98.69 123 PHE A N 1
ATOM 958 C CA . PHE A 1 123 ? 11.656 -2.57 -7.691 1 98.69 123 PHE A CA 1
ATOM 959 C C . PHE A 1 123 ? 11.758 -2.545 -9.211 1 98.69 123 PHE A C 1
ATOM 961 O O . PHE A 1 123 ? 11.883 -3.592 -9.844 1 98.69 123 PHE A O 1
ATOM 968 N N . ASP A 1 124 ? 11.742 -1.403 -9.789 1 98.31 124 ASP A N 1
ATOM 969 C CA . ASP A 1 124 ? 11.719 -1.301 -11.25 1 98.31 124 ASP A CA 1
ATOM 970 C C . ASP A 1 124 ? 13.016 -1.838 -11.852 1 98.31 124 ASP A C 1
ATOM 972 O O . ASP A 1 124 ? 14.008 -2.029 -11.148 1 98.31 124 ASP A O 1
ATOM 976 N N . ARG A 1 125 ? 12.945 -2.113 -13.195 1 97.56 125 ARG A N 1
ATOM 977 C CA . ARG A 1 125 ? 14.055 -2.75 -13.898 1 97.56 125 ARG A CA 1
ATOM 978 C C . ARG A 1 125 ? 15.133 -1.729 -14.266 1 97.56 125 ARG A C 1
ATOM 980 O O . ARG A 1 125 ? 16.203 -2.098 -14.742 1 97.56 125 ARG A O 1
ATOM 987 N N . ILE A 1 126 ? 14.82 -0.446 -14 1 97.69 126 ILE A N 1
ATOM 988 C CA . ILE A 1 126 ? 15.758 0.637 -14.258 1 97.69 126 ILE A CA 1
ATOM 989 C C . ILE A 1 126 ? 15.859 1.543 -13.031 1 97.69 126 ILE A C 1
ATOM 991 O O . ILE A 1 126 ? 14.984 1.521 -12.164 1 97.69 126 ILE A O 1
ATOM 995 N N . GLU A 1 127 ? 16.984 2.254 -12.961 1 98.12 127 GLU A N 1
ATOM 996 C CA . GLU A 1 127 ? 17.094 3.303 -11.945 1 98.12 127 GLU A CA 1
ATOM 997 C C . GLU A 1 127 ? 15.969 4.32 -12.086 1 98.12 127 GLU A C 1
ATOM 999 O O . GLU A 1 127 ? 15.625 4.73 -13.203 1 98.12 127 GLU A O 1
ATOM 1004 N N . LYS A 1 128 ? 15.352 4.664 -10.953 1 97.12 128 LYS A N 1
ATOM 1005 C CA . LYS A 1 128 ? 14.219 5.586 -10.984 1 97.12 128 LYS A CA 1
ATOM 1006 C C . LYS A 1 128 ? 14.414 6.73 -10 1 97.12 128 LYS A C 1
ATOM 1008 O O . LYS A 1 128 ? 14.914 6.523 -8.883 1 97.12 128 LYS A O 1
ATOM 1013 N N . VAL A 1 129 ? 14.055 7.863 -10.469 1 97.31 129 VAL A N 1
ATOM 1014 C CA . VAL A 1 129 ? 13.82 8.984 -9.562 1 97.31 129 VAL A CA 1
ATOM 1015 C C . VAL A 1 129 ? 12.344 9.031 -9.172 1 97.31 129 VAL A C 1
ATOM 1017 O O . VAL A 1 129 ? 11.469 9.055 -10.031 1 97.31 129 VAL A O 1
ATOM 1020 N N . ARG A 1 130 ? 12.109 9.039 -7.848 1 97.69 130 ARG A N 1
ATOM 1021 C CA . ARG A 1 130 ? 10.727 8.992 -7.371 1 97.69 130 ARG A CA 1
ATOM 1022 C C . ARG A 1 130 ? 10.438 10.148 -6.422 1 97.69 130 ARG A C 1
ATOM 1024 O O . ARG A 1 130 ? 11.305 10.57 -5.664 1 97.69 130 ARG A O 1
ATOM 1031 N N . LYS A 1 131 ? 9.188 10.555 -6.551 1 98.56 131 LYS A N 1
ATOM 1032 C CA . LYS A 1 131 ? 8.672 11.5 -5.562 1 98.56 131 LYS A CA 1
ATOM 1033 C C . LYS A 1 131 ? 8.023 10.766 -4.387 1 98.56 131 LYS A C 1
ATOM 1035 O O . LYS A 1 131 ? 7.27 9.812 -4.582 1 98.56 131 LYS A O 1
ATOM 1040 N N . ILE A 1 132 ? 8.375 11.195 -3.211 1 98.81 132 ILE A N 1
ATOM 1041 C CA . ILE A 1 132 ? 7.785 10.719 -1.966 1 98.81 132 ILE A CA 1
ATOM 1042 C C . ILE A 1 132 ? 7.062 11.867 -1.267 1 98.81 132 ILE A C 1
ATOM 1044 O O . ILE A 1 132 ? 7.664 12.906 -0.973 1 98.81 132 ILE A O 1
ATOM 1048 N N . VAL A 1 133 ? 5.773 11.664 -1.013 1 98.88 133 VAL A N 1
ATOM 1049 C CA . VAL A 1 133 ? 4.98 12.664 -0.31 1 98.88 133 VAL A CA 1
ATOM 1050 C C . VAL A 1 133 ? 5.043 12.414 1.195 1 98.88 133 VAL A C 1
ATOM 1052 O O . VAL A 1 133 ? 4.898 11.273 1.645 1 98.88 133 VAL A O 1
ATOM 1055 N N . LEU A 1 134 ? 5.363 13.453 1.917 1 98.88 134 LEU A N 1
ATOM 1056 C CA . LEU A 1 134 ? 5.273 13.453 3.373 1 98.88 134 LEU A CA 1
ATOM 1057 C C . LEU A 1 134 ? 4.098 14.305 3.844 1 98.88 134 LEU A C 1
ATOM 1059 O O . LEU A 1 134 ? 4.098 15.523 3.66 1 98.88 134 LEU A O 1
ATOM 1063 N N . GLN A 1 135 ? 3.145 13.68 4.375 1 98.69 135 GLN A N 1
ATOM 1064 C CA . GLN A 1 135 ? 2.016 14.406 4.949 1 98.69 135 GLN A CA 1
ATOM 1065 C C . GLN A 1 135 ? 2.1 14.438 6.473 1 98.69 135 GLN A C 1
ATOM 1067 O O . GLN A 1 135 ? 1.939 13.406 7.129 1 98.69 135 GLN A O 1
ATOM 1072 N N . ILE A 1 136 ? 2.346 15.57 6.965 1 98.5 136 ILE A N 1
ATOM 1073 C CA . ILE A 1 136 ? 2.551 15.789 8.391 1 98.5 136 ILE A CA 1
ATOM 1074 C C . ILE A 1 136 ? 1.285 16.375 9.016 1 98.5 136 ILE A C 1
ATOM 1076 O O . ILE A 1 136 ? 0.803 17.422 8.586 1 98.5 136 ILE A O 1
ATOM 1080 N N . ILE A 1 137 ? 0.71 15.688 9.984 1 97.75 137 ILE A N 1
ATOM 1081 C CA . ILE A 1 137 ? -0.535 16.078 10.633 1 97.75 137 ILE A CA 1
ATOM 1082 C C . ILE A 1 137 ? -0.362 16.031 12.148 1 97.75 137 ILE A C 1
ATOM 1084 O O . ILE A 1 137 ? 0.195 15.07 12.688 1 97.75 137 ILE A O 1
ATOM 1088 N N . GLY A 1 138 ? -0.755 17.016 12.75 1 96.19 138 GLY A N 1
ATOM 1089 C CA . GLY A 1 138 ? -0.653 17 14.203 1 96.19 138 GLY A CA 1
ATOM 1090 C C . GLY A 1 138 ? -0.919 18.359 14.828 1 96.19 138 GLY A C 1
ATOM 1091 O O . GLY A 1 138 ? -1.692 19.156 14.297 1 96.19 138 GLY A O 1
ATOM 1092 N N . ASP A 1 139 ? -0.451 18.578 16.031 1 93.56 139 ASP A N 1
ATOM 1093 C CA . ASP A 1 139 ? -0.648 19.812 16.766 1 93.56 139 ASP A CA 1
ATOM 1094 C C . ASP A 1 139 ? 0.677 20.547 16.984 1 93.56 139 ASP A C 1
ATOM 1096 O O . ASP A 1 139 ? 1.747 19.984 16.75 1 93.56 139 ASP A O 1
ATOM 1100 N N . PHE A 1 140 ? 0.489 21.797 17.25 1 89.75 140 PHE A N 1
ATOM 1101 C CA . PHE A 1 140 ? 1.657 22.656 17.453 1 89.75 140 PHE A CA 1
ATOM 1102 C C . PHE A 1 140 ? 2.244 22.422 18.844 1 89.75 140 PHE A C 1
ATOM 1104 O O . PHE A 1 140 ? 1.526 22.047 19.781 1 89.75 140 PHE A O 1
ATOM 1111 N N . MET B 1 1 ? -8.82 19.406 14.453 1 77.38 1 MET B N 1
ATOM 1112 C CA . MET B 1 1 ? -8.57 18.734 13.18 1 77.38 1 MET B CA 1
ATOM 1113 C C . MET B 1 1 ? -9.836 18.062 12.656 1 77.38 1 MET B C 1
ATOM 1115 O O . MET B 1 1 ? -10.359 17.141 13.289 1 77.38 1 MET B O 1
ATOM 1119 N N . PRO B 1 2 ? -10.352 18.641 11.578 1 91.19 2 PRO B N 1
ATOM 1120 C CA . PRO B 1 2 ? -11.602 18.047 11.102 1 91.19 2 PRO B CA 1
ATOM 1121 C C . PRO B 1 2 ? -11.422 16.594 10.656 1 91.19 2 PRO B C 1
ATOM 1123 O O . PRO B 1 2 ? -10.359 16.219 10.141 1 91.19 2 PRO B O 1
ATOM 1126 N N . VAL B 1 3 ? -12.406 15.836 11.031 1 96.06 3 VAL B N 1
ATOM 1127 C CA . VAL B 1 3 ? -12.516 14.438 10.625 1 96.06 3 VAL B CA 1
ATOM 1128 C C . VAL B 1 3 ? -13.875 14.195 9.969 1 96.06 3 VAL B C 1
ATOM 1130 O O . VAL B 1 3 ? -14.906 14.625 10.492 1 96.06 3 VAL B O 1
ATOM 1133 N N . GLU B 1 4 ? -13.805 13.594 8.812 1 98.06 4 GLU B N 1
ATOM 1134 C CA . GLU B 1 4 ? -15.023 13.156 8.156 1 98.06 4 GLU B CA 1
ATOM 1135 C C . GLU B 1 4 ? -14.969 11.664 7.816 1 98.06 4 GLU B C 1
ATOM 1137 O O . GLU B 1 4 ? -13.945 11.172 7.344 1 98.06 4 GLU B O 1
ATOM 1142 N N . THR B 1 5 ? -16.062 10.984 8.086 1 98.38 5 THR B N 1
ATOM 1143 C CA . THR B 1 5 ? -16.172 9.562 7.793 1 98.38 5 THR B CA 1
ATOM 1144 C C . THR B 1 5 ? -17.172 9.312 6.664 1 98.38 5 THR B C 1
ATOM 1146 O O . THR B 1 5 ? -18.25 9.898 6.648 1 98.38 5 THR B O 1
ATOM 1149 N N . ARG B 1 6 ? -16.703 8.539 5.676 1 98.44 6 ARG B N 1
ATOM 1150 C CA . ARG B 1 6 ? -17.562 8.039 4.605 1 98.44 6 ARG B CA 1
ATOM 1151 C C . ARG B 1 6 ? -17.547 6.516 4.555 1 98.44 6 ARG B C 1
ATOM 1153 O O . ARG B 1 6 ? -16.609 5.879 5.016 1 98.44 6 ARG B O 1
ATOM 1160 N N . VAL B 1 7 ? -18.672 5.992 4.043 1 98.56 7 VAL B N 1
ATOM 1161 C CA . VAL B 1 7 ? -18.734 4.555 3.791 1 98.56 7 VAL B CA 1
ATOM 1162 C C . VAL B 1 7 ? -19.172 4.305 2.348 1 98.56 7 VAL B C 1
ATOM 1164 O O . VAL B 1 7 ? -20.172 4.848 1.89 1 98.56 7 VAL B O 1
ATOM 1167 N N . ILE B 1 8 ? -18.391 3.537 1.629 1 98.5 8 ILE B N 1
ATOM 1168 C CA . ILE B 1 8 ? -18.781 3.107 0.292 1 98.5 8 ILE B CA 1
ATOM 1169 C C . ILE B 1 8 ? -19 1.596 0.279 1 98.5 8 ILE B C 1
ATOM 1171 O O . ILE B 1 8 ? -18.5 0.884 1.154 1 98.5 8 ILE B O 1
ATOM 1175 N N . THR B 1 9 ? -19.734 1.146 -0.725 1 98.62 9 THR B N 1
ATOM 1176 C CA . THR B 1 9 ? -20.031 -0.273 -0.894 1 98.62 9 THR B CA 1
ATOM 1177 C C . THR B 1 9 ? -19.469 -0.784 -2.219 1 98.62 9 THR B C 1
ATOM 1179 O O . THR B 1 9 ? -19.625 -0.137 -3.256 1 98.62 9 THR B O 1
ATOM 1182 N N . VAL B 1 10 ? -18.844 -1.948 -2.16 1 98.56 10 VAL B N 1
ATOM 1183 C CA . VAL B 1 10 ? -18.188 -2.504 -3.344 1 98.56 10 VAL B CA 1
ATOM 1184 C C . VAL B 1 10 ? -18.484 -3.998 -3.445 1 98.56 10 VAL B C 1
ATOM 1186 O O . VAL B 1 10 ? -18.516 -4.699 -2.434 1 98.56 10 VAL B O 1
ATOM 1189 N N . THR B 1 11 ? -18.703 -4.504 -4.645 1 98.69 11 THR B N 1
ATOM 1190 C CA . THR B 1 11 ? -18.875 -5.926 -4.898 1 98.69 11 THR B CA 1
ATOM 1191 C C . THR B 1 11 ? -17.641 -6.523 -5.555 1 98.69 11 THR B C 1
ATOM 1193 O O . THR B 1 11 ? -17.188 -6.035 -6.59 1 98.69 11 THR B O 1
ATOM 1196 N N . GLY B 1 12 ? -17.109 -7.496 -4.883 1 98.5 12 GLY B N 1
ATOM 1197 C CA . GLY B 1 12 ? -15.984 -8.219 -5.441 1 98.5 12 GLY B CA 1
ATOM 1198 C C . GLY B 1 12 ? -16.312 -9.648 -5.82 1 98.5 12 GLY B C 1
ATOM 1199 O O . GLY B 1 12 ? -16.969 -10.359 -5.062 1 98.5 12 GLY B O 1
ATOM 1200 N N . LYS B 1 13 ? -15.852 -10.117 -7 1 98.5 13 LYS B N 1
ATOM 1201 C CA . LYS B 1 13 ? -16.047 -11.492 -7.438 1 98.5 13 LYS B CA 1
ATOM 1202 C C . LYS B 1 13 ? -15.234 -12.461 -6.57 1 98.5 13 LYS B C 1
ATOM 1204 O O . LYS B 1 13 ? -14.359 -12.039 -5.816 1 98.5 13 LYS B O 1
ATOM 1209 N N . GLU B 1 14 ? -15.539 -13.758 -6.68 1 98 14 GLU B N 1
ATOM 1210 C CA . GLU B 1 14 ? -14.922 -14.781 -5.836 1 98 14 GLU B CA 1
ATOM 1211 C C . GLU B 1 14 ? -13.445 -14.961 -6.176 1 98 14 GLU B C 1
ATOM 1213 O O . GLU B 1 14 ? -13.008 -14.602 -7.273 1 98 14 GLU B O 1
ATOM 1218 N N . ASP B 1 15 ? -12.719 -15.555 -5.23 1 97.5 15 ASP B N 1
ATOM 1219 C CA . ASP B 1 15 ? -11.391 -16.141 -5.398 1 97.5 15 ASP B CA 1
ATOM 1220 C C . ASP B 1 15 ? -10.391 -15.094 -5.891 1 97.5 15 ASP B C 1
ATOM 1222 O O . ASP B 1 15 ? -9.586 -15.367 -6.781 1 97.5 15 ASP B O 1
ATOM 1226 N N . CYS B 1 16 ? -10.492 -13.867 -5.574 1 98.25 16 CYS B N 1
ATOM 1227 C CA . CYS B 1 16 ? -9.547 -12.797 -5.867 1 98.25 16 CYS B CA 1
ATOM 1228 C C . CYS B 1 16 ? -10.133 -11.805 -6.863 1 98.25 16 CYS B C 1
ATOM 1230 O O . CYS B 1 16 ? -9.516 -11.5 -7.883 1 98.25 16 CYS B O 1
ATOM 1232 N N . GLY B 1 17 ? -11.359 -11.398 -6.598 1 98.62 17 GLY B N 1
ATOM 1233 C CA . GLY B 1 17 ? -11.953 -10.312 -7.359 1 98.62 17 GLY B CA 1
ATOM 1234 C C . GLY B 1 17 ? -11.344 -8.953 -7.039 1 98.62 17 GLY B C 1
ATOM 1235 O O . GLY B 1 17 ? -11.367 -8.523 -5.883 1 98.62 17 GLY B O 1
ATOM 1236 N N . ILE B 1 18 ? -10.711 -8.328 -8.047 1 98.75 18 ILE B N 1
ATOM 1237 C CA . ILE B 1 18 ? -10.07 -7.031 -7.867 1 98.75 18 ILE B CA 1
ATOM 1238 C C . ILE B 1 18 ? -10.945 -5.93 -8.469 1 98.75 18 ILE B C 1
ATOM 1240 O O . ILE B 1 18 ? -11.359 -6.027 -9.625 1 98.75 18 ILE B O 1
ATOM 1244 N N . VAL B 1 19 ? -11.227 -4.879 -7.688 1 98.81 19 VAL B N 1
ATOM 1245 C CA . VAL B 1 19 ? -12.086 -3.781 -8.109 1 98.81 19 VAL B CA 1
ATOM 1246 C C . VAL B 1 19 ? -11.352 -2.453 -7.945 1 98.81 19 VAL B C 1
ATOM 1248 O O . VAL B 1 19 ? -10.828 -2.158 -6.871 1 98.81 19 VAL B O 1
ATOM 1251 N N . ASP B 1 20 ? -11.273 -1.704 -9 1 98.88 20 ASP B N 1
ATOM 1252 C CA . ASP B 1 20 ? -10.742 -0.345 -8.93 1 98.88 20 ASP B CA 1
ATOM 1253 C C . ASP B 1 20 ? -11.727 0.587 -8.227 1 98.88 20 ASP B C 1
ATOM 1255 O O . ASP B 1 20 ? -12.82 0.854 -8.742 1 98.88 20 ASP B O 1
ATOM 1259 N N . ILE B 1 21 ? -11.258 1.094 -7.078 1 98.88 21 ILE B N 1
ATOM 1260 C CA . ILE B 1 21 ? -12.172 1.949 -6.328 1 98.88 21 ILE B CA 1
ATOM 1261 C C . ILE B 1 21 ? -11.609 3.367 -6.258 1 98.88 21 ILE B C 1
ATOM 1263 O O . ILE B 1 21 ? -11.992 4.152 -5.387 1 98.88 21 ILE B O 1
ATOM 1267 N N . THR B 1 22 ? -10.711 3.729 -7.098 1 98.88 22 THR B N 1
ATOM 1268 C CA . THR B 1 22 ? -10.023 5.012 -7.094 1 98.88 22 THR B CA 1
ATOM 1269 C C . THR B 1 22 ? -11.016 6.164 -7.223 1 98.88 22 THR B C 1
ATOM 1271 O O . THR B 1 22 ? -10.977 7.117 -6.441 1 98.88 22 THR B O 1
ATOM 1274 N N . GLU B 1 23 ? -11.875 6.078 -8.172 1 98.81 23 GLU B N 1
ATOM 1275 C CA . GLU B 1 23 ? -12.82 7.16 -8.422 1 98.81 23 GLU B CA 1
ATOM 1276 C C . GLU B 1 23 ? -13.781 7.336 -7.246 1 98.81 23 GLU B C 1
ATOM 1278 O O . GLU B 1 23 ? -14.125 8.461 -6.887 1 98.81 23 GLU B O 1
ATOM 1283 N N . MET B 1 24 ? -14.219 6.234 -6.68 1 98.81 24 MET B N 1
ATOM 1284 C CA . MET B 1 24 ? -15.109 6.312 -5.527 1 98.81 24 MET B CA 1
ATOM 1285 C C . MET B 1 24 ? -14.438 7.059 -4.375 1 98.81 24 MET B C 1
ATOM 1287 O O . MET B 1 24 ? -15.055 7.922 -3.748 1 98.81 24 MET B O 1
ATOM 1291 N N . VAL B 1 25 ? -13.188 6.734 -4.09 1 98.88 25 VAL B N 1
ATOM 1292 C CA . VAL B 1 25 ? -12.438 7.375 -3.012 1 98.88 25 VAL B CA 1
ATOM 1293 C C . VAL B 1 25 ? -12.219 8.852 -3.34 1 98.88 25 VAL B C 1
ATOM 1295 O O . VAL B 1 25 ? -12.43 9.719 -2.49 1 98.88 25 VAL B O 1
ATOM 1298 N N . SER B 1 26 ? -11.82 9.117 -4.594 1 98.81 26 SER B N 1
ATOM 1299 C CA . SER B 1 26 ? -11.555 10.484 -5.039 1 98.81 26 SER B CA 1
ATOM 1300 C C . SER B 1 26 ? -12.797 11.359 -4.898 1 98.81 26 SER B C 1
ATOM 1302 O O . SER B 1 26 ? -12.703 12.508 -4.457 1 98.81 26 SER B O 1
ATOM 1304 N N . GLU B 1 27 ? -13.906 10.836 -5.273 1 98.81 27 GLU B N 1
ATOM 1305 C CA . GLU B 1 27 ? -15.156 11.586 -5.207 1 98.81 27 GLU B CA 1
ATOM 1306 C C . GLU B 1 27 ? -15.5 11.961 -3.768 1 98.81 27 GLU B C 1
ATOM 1308 O O . GLU B 1 27 ? -15.953 13.078 -3.502 1 98.81 27 GLU B O 1
ATOM 1313 N N . GLU B 1 28 ? -15.297 11.07 -2.844 1 98.75 28 GLU B N 1
ATOM 1314 C CA . GLU B 1 28 ? -15.617 11.344 -1.444 1 98.75 28 GLU B CA 1
ATOM 1315 C C . GLU B 1 28 ? -14.664 12.391 -0.86 1 98.75 28 GLU B C 1
ATOM 1317 O O . GLU B 1 28 ? -15.07 13.203 -0.031 1 98.75 28 GLU B O 1
ATOM 1322 N N . VAL B 1 29 ? -13.398 12.328 -1.272 1 98.62 29 VAL B N 1
ATOM 1323 C CA . VAL B 1 29 ? -12.438 13.336 -0.842 1 98.62 29 VAL B CA 1
ATOM 1324 C C . VAL B 1 29 ? -12.852 14.711 -1.376 1 98.62 29 VAL B C 1
ATOM 1326 O O . VAL B 1 29 ? -12.867 15.695 -0.633 1 98.62 29 VAL B O 1
ATOM 1329 N N . LYS B 1 30 ? -13.258 14.75 -2.629 1 98.5 30 LYS B N 1
ATOM 1330 C CA . LYS B 1 30 ? -13.688 16 -3.256 1 98.5 30 LYS B CA 1
ATOM 1331 C C . LYS B 1 30 ? -14.922 16.562 -2.57 1 98.5 30 LYS B C 1
ATOM 1333 O O . LYS B 1 30 ? -15.07 17.781 -2.453 1 98.5 30 LYS B O 1
ATOM 1338 N N . ASN B 1 31 ? -15.75 15.703 -2.113 1 98.25 31 ASN B N 1
ATOM 1339 C CA . ASN B 1 31 ? -17.016 16.109 -1.504 1 98.25 31 ASN B CA 1
ATOM 1340 C C . ASN B 1 31 ? -16.828 16.469 -0.032 1 98.25 31 ASN B C 1
ATOM 1342 O O . ASN B 1 31 ? -17.766 16.969 0.605 1 98.25 31 ASN B O 1
ATOM 1346 N N . SER B 1 32 ? -15.703 16.156 0.484 1 97.5 32 SER B N 1
ATOM 1347 C CA . SER B 1 32 ? -15.445 16.516 1.876 1 97.5 32 SER B CA 1
ATOM 1348 C C . SER B 1 32 ? -15.133 18 2.018 1 97.5 32 SER B C 1
ATOM 1350 O O . SER B 1 32 ? -14.867 18.672 1.024 1 97.5 32 SER B O 1
ATOM 1352 N N . LYS B 1 33 ? -15.148 18.516 3.27 1 97.44 33 LYS B N 1
ATOM 1353 C CA . LYS B 1 33 ? -14.781 19.906 3.539 1 97.44 33 LYS B CA 1
ATOM 1354 C C . LYS B 1 33 ? -13.273 20.047 3.752 1 97.44 33 LYS B C 1
ATOM 1356 O O . LYS B 1 33 ? -12.758 21.156 3.855 1 97.44 33 LYS B O 1
ATOM 1361 N N . ILE B 1 34 ? -12.609 18.969 3.846 1 97.25 34 ILE B N 1
ATOM 1362 C CA . ILE B 1 34 ? -11.18 18.953 4.137 1 97.25 34 ILE B CA 1
ATOM 1363 C C . ILE B 1 34 ? -10.391 19.125 2.844 1 97.25 34 ILE B C 1
ATOM 1365 O O . ILE B 1 34 ? -10.648 18.438 1.85 1 97.25 34 ILE B O 1
ATOM 1369 N N . ARG B 1 35 ? -9.391 20 2.834 1 97.44 35 ARG B N 1
ATOM 1370 C CA . ARG B 1 35 ? -8.688 20.375 1.612 1 97.44 35 ARG B CA 1
ATOM 1371 C C . ARG B 1 35 ? -7.359 19.641 1.497 1 97.44 35 ARG B C 1
ATOM 1373 O O . ARG B 1 35 ? -6.93 19.281 0.396 1 97.44 35 ARG B O 1
ATOM 1380 N N . ASN B 1 36 ? -6.641 19.531 2.617 1 97.81 36 ASN B N 1
ATOM 1381 C CA . ASN B 1 36 ? -5.352 18.844 2.697 1 97.81 36 ASN B CA 1
ATOM 1382 C C . ASN B 1 36 ? -5.312 17.859 3.859 1 97.81 36 ASN B C 1
ATOM 1384 O O . ASN B 1 36 ? -5.785 18.156 4.957 1 97.81 36 ASN B O 1
ATOM 1388 N N . GLY B 1 37 ? -4.84 16.641 3.598 1 98 37 GLY B N 1
ATOM 1389 C CA . GLY B 1 37 ? -4.785 15.641 4.648 1 98 37 GLY B CA 1
ATOM 1390 C C . GLY B 1 37 ? -4.555 14.242 4.121 1 98 37 GLY B C 1
ATOM 1391 O O . GLY B 1 37 ? -3.822 14.047 3.148 1 98 37 GLY B O 1
ATOM 1392 N N . THR B 1 38 ? -5.027 13.273 4.859 1 98.5 38 THR B N 1
ATOM 1393 C CA . THR B 1 38 ? -4.953 11.875 4.469 1 98.5 38 THR B CA 1
ATOM 1394 C C . THR B 1 38 ? -6.344 11.242 4.449 1 98.5 38 THR B C 1
ATOM 1396 O O . THR B 1 38 ? -7.246 11.695 5.16 1 98.5 38 THR B O 1
ATOM 1399 N N . VAL B 1 39 ? -6.484 10.305 3.596 1 98.81 39 VAL B N 1
ATOM 1400 C CA . VAL B 1 39 ? -7.637 9.414 3.645 1 98.81 39 VAL B CA 1
ATOM 1401 C C . VAL B 1 39 ? -7.172 7.984 3.922 1 98.81 39 VAL B C 1
ATOM 1403 O O . VAL B 1 39 ? -6.32 7.453 3.207 1 98.81 39 VAL B O 1
ATOM 1406 N N . THR B 1 40 ? -7.621 7.449 4.977 1 98.81 40 THR B N 1
ATOM 1407 C CA . THR B 1 40 ? -7.449 6.027 5.258 1 98.81 40 THR B CA 1
ATOM 1408 C C . THR B 1 40 ? -8.602 5.215 4.684 1 98.81 40 THR B C 1
ATOM 1410 O O . THR B 1 40 ? -9.766 5.477 4.992 1 98.81 40 THR B O 1
ATOM 1413 N N . VAL B 1 41 ? -8.266 4.32 3.791 1 98.88 41 VAL B N 1
ATOM 1414 C CA . VAL B 1 41 ? -9.203 3.391 3.174 1 98.88 41 VAL B CA 1
ATOM 1415 C C . VAL B 1 41 ? -9.156 2.051 3.904 1 98.88 41 VAL B C 1
ATOM 1417 O O . VAL B 1 41 ? -8.117 1.389 3.934 1 98.88 41 VAL B O 1
ATOM 1420 N N . PHE B 1 42 ? -10.328 1.604 4.504 1 98.88 42 PHE B N 1
ATOM 1421 C CA . PHE B 1 42 ? -10.328 0.437 5.379 1 98.88 42 PHE B CA 1
ATOM 1422 C C . PHE B 1 42 ? -11.445 -0.528 4.996 1 98.88 42 PHE B C 1
ATOM 1424 O O . PHE B 1 42 ? -12.617 -0.158 5.004 1 98.88 42 PHE B O 1
ATOM 1431 N N . CYS B 1 43 ? -11.039 -1.713 4.668 1 98.62 43 CYS B N 1
ATOM 1432 C CA . CYS B 1 43 ? -11.984 -2.766 4.312 1 98.62 43 CYS B CA 1
ATOM 1433 C C . CYS B 1 43 ? -12.492 -3.482 5.559 1 98.62 43 CYS B C 1
ATOM 1435 O O . CYS B 1 43 ? -11.719 -4.125 6.27 1 98.62 43 CYS B O 1
ATOM 1437 N N . ILE B 1 44 ? -13.789 -3.441 5.84 1 98.38 44 ILE B N 1
ATOM 1438 C CA . ILE B 1 44 ? -14.383 -4.188 6.949 1 98.38 44 ILE B CA 1
ATOM 1439 C C . ILE B 1 44 ? -14.469 -5.668 6.582 1 98.38 44 ILE B C 1
ATOM 1441 O O . ILE B 1 44 ? -14.984 -6.023 5.523 1 98.38 44 ILE B O 1
ATOM 1445 N N . GLY B 1 45 ? -13.938 -6.48 7.492 1 97.62 45 GLY B N 1
ATOM 1446 C CA . GLY B 1 45 ? -13.969 -7.914 7.254 1 97.62 45 GLY B CA 1
ATOM 1447 C C . GLY B 1 45 ? -12.602 -8.562 7.309 1 97.62 45 GLY B C 1
ATOM 1448 O O . GLY B 1 45 ? -11.578 -7.863 7.363 1 97.62 45 GLY B O 1
ATOM 1449 N N . SER B 1 46 ? -12.555 -9.875 7.18 1 97.94 46 SER B N 1
ATOM 1450 C CA . SER B 1 46 ? -11.289 -10.57 7.387 1 97.94 46 SER B CA 1
ATOM 1451 C C . SER B 1 46 ? -10.898 -11.383 6.156 1 97.94 46 SER B C 1
ATOM 1453 O O . SER B 1 46 ? -9.969 -12.195 6.211 1 97.94 46 SER B O 1
ATOM 1455 N N . THR B 1 47 ? -11.609 -11.219 4.953 1 98.31 47 THR B N 1
ATOM 1456 C CA . THR B 1 47 ? -11.25 -11.953 3.744 1 98.31 47 THR B CA 1
ATOM 1457 C C . THR B 1 47 ? -11.047 -11 2.574 1 98.31 47 THR B C 1
ATOM 1459 O O . THR B 1 47 ? -10.984 -11.422 1.419 1 98.31 47 THR B O 1
ATOM 1462 N N . GLY B 1 48 ? -11.062 -9.719 2.803 1 98.38 48 GLY B N 1
ATOM 1463 C CA . GLY B 1 48 ? -10.773 -8.68 1.823 1 98.38 48 GLY B CA 1
ATOM 1464 C C . GLY B 1 48 ? -9.531 -7.875 2.156 1 98.38 48 GLY B C 1
ATOM 1465 O O . GLY B 1 48 ? -9 -7.969 3.268 1 98.38 48 GLY B O 1
ATOM 1466 N N . ALA B 1 49 ? -9.086 -7.105 1.255 1 98.69 49 ALA B N 1
ATOM 1467 C CA . ALA B 1 49 ? -7.891 -6.285 1.444 1 98.69 49 ALA B CA 1
ATOM 1468 C C . ALA B 1 49 ? -7.949 -5.023 0.586 1 98.69 49 ALA B C 1
ATOM 1470 O O . ALA B 1 49 ? -8.789 -4.918 -0.315 1 98.69 49 ALA B O 1
ATOM 1471 N N . ILE B 1 50 ? -7.129 -4.047 0.921 1 98.75 50 ILE B N 1
ATOM 1472 C CA . ILE B 1 50 ? -6.938 -2.807 0.177 1 98.75 50 ILE B CA 1
ATOM 1473 C C . ILE B 1 50 ? -5.473 -2.664 -0.222 1 98.75 50 ILE B C 1
ATOM 1475 O O . ILE B 1 50 ? -4.574 -2.922 0.585 1 98.75 50 ILE B O 1
ATOM 1479 N N . SER B 1 51 ? -5.199 -2.297 -1.46 1 98.5 51 SER B N 1
ATOM 1480 C CA . SER B 1 51 ? -3.846 -2.021 -1.93 1 98.5 51 SER B CA 1
ATOM 1481 C C . SER B 1 51 ? -3.857 -1.055 -3.109 1 98.5 51 SER B C 1
ATOM 1483 O O . SER B 1 51 ? -4.887 -0.446 -3.41 1 98.5 51 SER B O 1
ATOM 1485 N N . THR B 1 52 ? -2.66 -0.777 -3.668 1 98.62 52 THR B N 1
ATOM 1486 C CA . THR B 1 52 ? -2.555 -0.055 -4.93 1 98.62 52 THR B CA 1
ATOM 1487 C C . THR B 1 52 ? -1.896 -0.926 -5.996 1 98.62 52 THR B C 1
ATOM 1489 O O . THR B 1 52 ? -1.142 -1.847 -5.676 1 98.62 52 THR B O 1
ATOM 1492 N N . MET B 1 53 ? -2.227 -0.635 -7.172 1 98.5 53 MET B N 1
ATOM 1493 C CA . MET B 1 53 ? -1.618 -1.305 -8.32 1 98.5 53 MET B CA 1
ATOM 1494 C C . MET B 1 53 ? -1.921 -0.553 -9.609 1 98.5 53 MET B C 1
ATOM 1496 O O . MET B 1 53 ? -2.783 0.327 -9.641 1 98.5 53 MET B O 1
ATOM 1500 N N . GLU B 1 54 ? -1.112 -0.847 -10.633 1 98.31 54 GLU B N 1
ATOM 1501 C CA . GLU B 1 54 ? -1.581 -0.547 -11.984 1 98.31 54 GLU B CA 1
ATOM 1502 C C . GLU B 1 54 ? -2.732 -1.464 -12.383 1 98.31 54 GLU B C 1
ATOM 1504 O O . GLU B 1 54 ? -2.514 -2.617 -12.758 1 98.31 54 GLU B O 1
ATOM 1509 N N . PHE B 1 55 ? -3.889 -0.942 -12.352 1 98.31 55 PHE B N 1
ATOM 1510 C CA . PHE B 1 55 ? -5.055 -1.796 -12.555 1 98.31 55 PHE B CA 1
ATOM 1511 C C . PHE B 1 55 ? -5.277 -2.064 -14.039 1 98.31 55 PHE B C 1
ATOM 1513 O O . PHE B 1 55 ? -5.777 -1.199 -14.758 1 98.31 55 PHE B O 1
ATOM 1520 N N . GLU B 1 56 ? -4.93 -3.188 -14.477 1 97.5 56 GLU B N 1
ATOM 1521 C CA . GLU B 1 56 ? -5.18 -3.736 -15.812 1 97.5 56 GLU B CA 1
ATOM 1522 C C . GLU B 1 56 ? -5.277 -5.258 -15.766 1 97.5 56 GLU B C 1
ATOM 1524 O O . GLU B 1 56 ? -4.816 -5.891 -14.812 1 97.5 56 GLU B O 1
ATOM 1529 N N . SER B 1 57 ? -5.934 -5.906 -16.719 1 97.62 57 SER B N 1
ATOM 1530 C CA . SER B 1 57 ? -6.371 -7.301 -16.656 1 97.62 57 SER B CA 1
ATOM 1531 C C . SER B 1 57 ? -5.184 -8.25 -16.547 1 97.62 57 SER B C 1
ATOM 1533 O O . SER B 1 57 ? -5.242 -9.25 -15.828 1 97.62 57 SER B O 1
ATOM 1535 N N . ASN B 1 58 ? -4.125 -8.008 -17.266 1 98.38 58 ASN B N 1
ATOM 1536 C CA . ASN B 1 58 ? -2.971 -8.898 -17.234 1 98.38 58 ASN B CA 1
ATOM 1537 C C . ASN B 1 58 ? -2.262 -8.859 -15.883 1 98.38 58 ASN B C 1
ATOM 1539 O O . ASN B 1 58 ? -1.872 -9.906 -15.352 1 98.38 58 ASN B O 1
ATOM 1543 N N . LEU B 1 59 ? -2.096 -7.688 -15.359 1 98.5 59 LEU B N 1
ATOM 1544 C CA . LEU B 1 59 ? -1.477 -7.578 -14.039 1 98.5 59 LEU B CA 1
ATOM 1545 C C . LEU B 1 59 ? -2.373 -8.188 -12.969 1 98.5 59 LEU B C 1
ATOM 1547 O O . LEU B 1 59 ? -1.881 -8.781 -12.008 1 98.5 59 LEU B O 1
ATOM 1551 N N . SER B 1 60 ? -3.703 -8.062 -13.117 1 98.44 60 SER B N 1
ATOM 1552 C CA . SER B 1 60 ? -4.637 -8.711 -12.203 1 98.44 60 SER B CA 1
ATOM 1553 C C . SER B 1 60 ? -4.449 -10.227 -12.195 1 98.44 60 SER B C 1
ATOM 1555 O O . SER B 1 60 ? -4.488 -10.852 -11.141 1 98.44 60 SER B O 1
ATOM 1557 N N . LYS B 1 61 ? -4.27 -10.75 -13.328 1 98.44 61 LYS B N 1
ATOM 1558 C CA . LYS B 1 61 ? -3.998 -12.18 -13.438 1 98.44 61 LYS B CA 1
ATOM 1559 C C . LYS B 1 61 ? -2.686 -12.547 -12.75 1 98.44 61 LYS B C 1
ATOM 1561 O O . LYS B 1 61 ? -2.604 -13.57 -12.062 1 98.44 61 LYS B O 1
ATOM 1566 N N . ASP B 1 62 ? -1.681 -11.719 -12.953 1 98.62 62 ASP B N 1
ATOM 1567 C CA . ASP B 1 62 ? -0.393 -11.953 -12.312 1 98.62 62 ASP B CA 1
ATOM 1568 C C . ASP B 1 62 ? -0.534 -11.961 -10.789 1 98.62 62 ASP B C 1
ATOM 1570 O O . ASP B 1 62 ? 0.061 -12.805 -10.109 1 98.62 62 ASP B O 1
ATOM 1574 N N . ILE B 1 63 ? -1.291 -11.008 -10.227 1 98.56 63 ILE B N 1
ATOM 1575 C CA . ILE B 1 63 ? -1.514 -10.922 -8.781 1 98.56 63 ILE B CA 1
ATOM 1576 C C . ILE B 1 63 ? -2.205 -12.195 -8.297 1 98.56 63 ILE B C 1
ATOM 1578 O O . ILE B 1 63 ? -1.782 -12.797 -7.305 1 98.56 63 ILE B O 1
ATOM 1582 N N . SER B 1 64 ? -3.219 -12.586 -8.992 1 98.25 64 SER B N 1
ATOM 1583 C CA . SER B 1 64 ? -3.951 -13.789 -8.625 1 98.25 64 SER B CA 1
ATOM 1584 C C . SER B 1 64 ? -3.037 -15.016 -8.625 1 98.25 64 SER B C 1
ATOM 1586 O O . SER B 1 64 ? -3.062 -15.812 -7.684 1 98.25 64 SER B O 1
ATOM 1588 N N . GLU B 1 65 ? -2.256 -15.148 -9.609 1 98.25 65 GLU B N 1
ATOM 1589 C CA . GLU B 1 65 ? -1.372 -16.297 -9.734 1 98.25 65 GLU B CA 1
ATOM 1590 C C . GLU B 1 65 ? -0.272 -16.266 -8.672 1 98.25 65 GLU B C 1
ATOM 1592 O O . GLU B 1 65 ? 0.098 -17.312 -8.125 1 98.25 65 GLU B O 1
ATOM 1597 N N . MET B 1 66 ? 0.276 -15.094 -8.445 1 98.12 66 MET B N 1
ATOM 1598 C CA . MET B 1 66 ? 1.271 -14.961 -7.383 1 98.12 66 MET B CA 1
ATOM 1599 C C . MET B 1 66 ? 0.706 -15.422 -6.047 1 98.12 66 MET B C 1
ATOM 1601 O O . MET B 1 66 ? 1.342 -16.203 -5.332 1 98.12 66 MET B O 1
ATOM 1605 N N . LEU B 1 67 ? -0.485 -15.016 -5.719 1 98.31 67 LEU B N 1
ATOM 1606 C CA . LEU B 1 67 ? -1.108 -15.359 -4.445 1 98.31 67 LEU B CA 1
ATOM 1607 C C . LEU B 1 67 ? -1.459 -16.844 -4.398 1 98.31 67 LEU B C 1
ATOM 1609 O O . LEU B 1 67 ? -1.403 -17.469 -3.334 1 98.31 67 LEU B O 1
ATOM 1613 N N . GLU B 1 68 ? -1.84 -17.391 -5.543 1 98.19 68 GLU B N 1
ATOM 1614 C CA . GLU B 1 68 ? -2.104 -18.828 -5.59 1 98.19 68 GLU B CA 1
ATOM 1615 C C . GLU B 1 68 ? -0.843 -19.625 -5.289 1 98.19 68 GLU B C 1
ATOM 1617 O O . GLU B 1 68 ? -0.909 -20.672 -4.641 1 98.19 68 GLU B O 1
ATOM 1622 N N . GLU B 1 69 ? 0.244 -19.141 -5.77 1 97.19 69 GLU B N 1
ATOM 1623 C CA . GLU B 1 69 ? 1.516 -19.797 -5.5 1 97.19 69 GLU B CA 1
ATOM 1624 C C . GLU B 1 69 ? 1.905 -19.672 -4.027 1 97.19 69 GLU B C 1
ATOM 1626 O O . GLU B 1 69 ? 2.371 -20.641 -3.418 1 97.19 69 GLU B O 1
ATOM 1631 N N . LEU B 1 70 ? 1.719 -18.547 -3.428 1 97.31 70 LEU B N 1
ATOM 1632 C CA . LEU B 1 70 ? 2.129 -18.281 -2.055 1 97.31 70 LEU B CA 1
ATOM 1633 C C . LEU B 1 70 ? 1.145 -18.891 -1.063 1 97.31 70 LEU B C 1
ATOM 1635 O O . LEU B 1 70 ? 1.55 -19.438 -0.036 1 97.31 70 LEU B O 1
ATOM 1639 N N . ILE B 1 71 ? -0.13 -18.734 -1.368 1 98.19 71 ILE B N 1
ATOM 1640 C CA . ILE B 1 71 ? -1.236 -19.141 -0.504 1 98.19 71 ILE B CA 1
ATOM 1641 C C . ILE B 1 71 ? -2.35 -19.766 -1.345 1 98.19 71 ILE B C 1
ATOM 1643 O O . ILE B 1 71 ? -3.365 -19.125 -1.614 1 98.19 71 ILE B O 1
ATOM 1647 N N . PRO B 1 72 ? -2.154 -20.984 -1.638 1 98.19 72 PRO B N 1
ATOM 1648 C CA . PRO B 1 72 ? -3.189 -21.641 -2.449 1 98.19 72 PRO B CA 1
ATOM 1649 C C . PRO B 1 72 ? -4.539 -21.703 -1.737 1 98.19 72 PRO B C 1
ATOM 1651 O O . PRO B 1 72 ? -4.598 -22.031 -0.55 1 98.19 72 PRO B O 1
ATOM 1654 N N . LEU B 1 73 ? -5.633 -21.453 -2.5 1 96.62 73 LEU B N 1
ATOM 1655 C CA . LEU B 1 73 ? -6.957 -21.406 -1.894 1 96.62 73 LEU B CA 1
ATOM 1656 C C . LEU B 1 73 ? -7.473 -22.812 -1.614 1 96.62 73 LEU B C 1
ATOM 1658 O O . LEU B 1 73 ? -8.258 -23.031 -0.686 1 96.62 73 LEU B O 1
ATOM 1662 N N . ASN B 1 74 ? -7.016 -23.812 -2.305 1 95.5 74 ASN B N 1
ATOM 1663 C CA . ASN B 1 74 ? -7.586 -25.141 -2.209 1 95.5 74 ASN B CA 1
ATOM 1664 C C . ASN B 1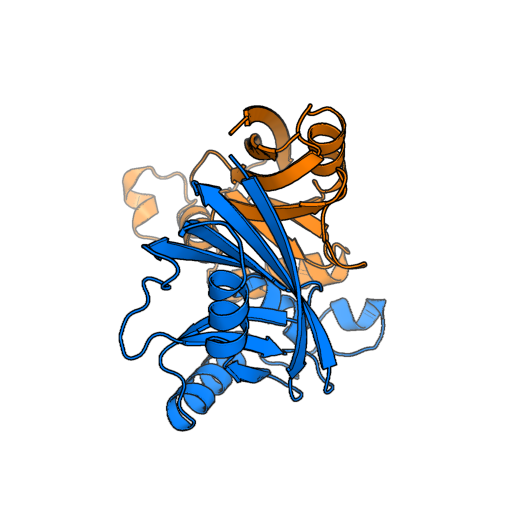 74 ? -6.789 -26.031 -1.256 1 95.5 74 ASN B C 1
ATOM 1666 O O . ASN B 1 74 ? -7.09 -27.219 -1.104 1 95.5 74 ASN B O 1
ATOM 1670 N N . LYS B 1 75 ? -5.789 -25.469 -0.642 1 96.69 75 LYS B N 1
ATOM 1671 C CA . LYS B 1 75 ? -5.059 -26.203 0.388 1 96.69 7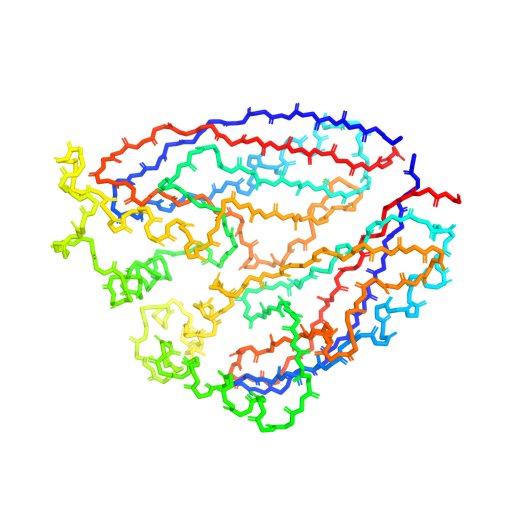5 LYS B CA 1
ATOM 1672 C C . LYS B 1 75 ? -5.945 -26.484 1.6 1 96.69 75 LYS B C 1
ATOM 1674 O O . LYS B 1 75 ? -6.859 -25.703 1.896 1 96.69 75 LYS B O 1
ATOM 1679 N N . ASP B 1 76 ? -5.723 -27.656 2.246 1 96.38 76 ASP B N 1
ATOM 1680 C CA . ASP B 1 76 ? -6.48 -27.984 3.447 1 96.38 76 ASP B CA 1
ATOM 1681 C C . ASP B 1 76 ? -5.922 -27.25 4.668 1 96.38 76 ASP B C 1
ATOM 1683 O O . ASP B 1 76 ? -4.98 -27.734 5.305 1 96.38 76 ASP B O 1
ATOM 1687 N N . TYR B 1 77 ? -6.547 -26.203 5.074 1 97.38 77 TYR B N 1
ATOM 1688 C CA . TYR B 1 77 ? -6.105 -25.375 6.191 1 97.38 77 TYR B CA 1
ATOM 1689 C C . TYR B 1 77 ? -6.762 -25.828 7.492 1 97.38 77 TYR B C 1
ATOM 1691 O O . TYR B 1 77 ? -7.914 -26.266 7.492 1 97.38 77 TYR B O 1
ATOM 1699 N N . HIS B 1 78 ? -6.047 -25.578 8.617 1 97.81 78 HIS B N 1
ATOM 1700 C CA . HIS B 1 78 ? -6.574 -25.906 9.93 1 97.81 78 HIS B CA 1
ATOM 1701 C C . HIS B 1 78 ? -7.867 -25.156 10.219 1 97.81 78 HIS B C 1
ATOM 1703 O O . HIS B 1 78 ? -8.758 -25.672 10.898 1 97.81 78 HIS B O 1
ATOM 1709 N N . HIS B 1 79 ? -8.023 -23.984 9.633 1 96.94 79 HIS B N 1
ATOM 1710 C CA . HIS B 1 79 ? -9.211 -23.156 9.812 1 96.94 79 HIS B CA 1
ATOM 1711 C C . HIS B 1 79 ? -10.469 -23.891 9.367 1 96.94 79 HIS B C 1
ATOM 1713 O O . HIS B 1 79 ? -11.555 -23.656 9.914 1 96.94 79 HIS B O 1
ATOM 1719 N N . HIS B 1 80 ? -10.383 -24.75 8.438 1 95.25 80 HIS B N 1
ATOM 1720 C CA . HIS B 1 80 ? -11.531 -25.469 7.891 1 95.25 80 HIS B CA 1
ATOM 1721 C C . HIS B 1 80 ? -12.211 -26.312 8.961 1 95.25 80 HIS B C 1
ATOM 1723 O O . HIS B 1 80 ? -13.414 -26.578 8.883 1 95.25 80 HIS B O 1
ATOM 1729 N N . LYS B 1 81 ? -11.461 -26.672 9.914 1 96.31 81 LYS B N 1
ATOM 1730 C CA . LYS B 1 81 ? -11.992 -27.516 10.992 1 96.31 81 LYS B CA 1
ATOM 1731 C C . LYS B 1 81 ? -12.922 -26.703 11.898 1 96.31 81 LYS B C 1
ATOM 1733 O O . LYS B 1 81 ? -13.773 -27.266 12.586 1 96.31 81 LYS B O 1
ATOM 1738 N N . THR B 1 82 ? -12.727 -25.438 11.969 1 95.62 82 THR B N 1
ATOM 1739 C CA . THR B 1 82 ? -13.5 -24.609 12.867 1 95.62 82 THR B CA 1
ATOM 1740 C C . THR B 1 82 ? -14.914 -24.391 12.328 1 95.62 82 THR B C 1
ATOM 1742 O O . THR B 1 82 ? -15.891 -24.531 13.062 1 95.62 82 THR B O 1
ATOM 1745 N N . TRP B 1 83 ? -15.008 -24.031 10.977 1 93.19 83 TRP B N 1
ATOM 1746 C CA . TRP B 1 83 ? -16.312 -23.594 10.492 1 93.19 83 TRP B CA 1
ATOM 1747 C C . TRP B 1 83 ? -16.734 -24.406 9.273 1 93.19 83 TRP B C 1
ATOM 1749 O O . TRP B 1 83 ? -17.891 -24.344 8.859 1 93.19 83 TRP B O 1
ATOM 1759 N N . GLY B 1 84 ? -15.82 -25.094 8.664 1 93.62 84 GLY B N 1
ATOM 1760 C CA . GLY B 1 84 ? -16.109 -25.875 7.465 1 93.62 84 GLY B CA 1
ATOM 1761 C C . GLY B 1 84 ? -16.422 -25 6.262 1 93.62 84 GLY B C 1
ATOM 1762 O O . GLY B 1 84 ? -17.125 -25.438 5.344 1 93.62 84 GLY B O 1
ATOM 1763 N N . ASP B 1 85 ? -16.031 -23.781 6.207 1 92.69 85 ASP B N 1
ATOM 1764 C CA . ASP B 1 85 ? -16.375 -22.859 5.133 1 92.69 85 ASP B CA 1
ATOM 1765 C C . ASP B 1 85 ? -15.289 -22.859 4.055 1 92.69 85 ASP B C 1
ATOM 1767 O O . ASP B 1 85 ? -15.445 -22.203 3.016 1 92.69 85 ASP B O 1
ATOM 1771 N N . TYR B 1 86 ? -14.164 -23.5 4.281 1 95.62 86 TYR B N 1
ATOM 1772 C CA . TYR B 1 86 ? -13.094 -23.781 3.334 1 95.62 86 TYR B CA 1
ATOM 1773 C C . TYR B 1 86 ? -12.508 -22.484 2.783 1 95.62 86 TYR B C 1
ATOM 1775 O O . TYR B 1 86 ? -12.156 -22.406 1.604 1 95.62 86 TYR B O 1
ATOM 1783 N N . ASN B 1 87 ? -12.516 -21.438 3.578 1 97.62 87 ASN B N 1
ATOM 1784 C CA . ASN B 1 87 ? -11.938 -20.172 3.131 1 97.62 87 ASN B CA 1
ATOM 1785 C C . ASN B 1 87 ? -10.727 -19.781 3.971 1 97.62 87 ASN B C 1
ATOM 1787 O O . ASN B 1 87 ? -10.453 -18.594 4.168 1 97.62 87 ASN B O 1
ATOM 1791 N N . GLY B 1 88 ? -10.031 -20.812 4.508 1 98.12 88 GLY B N 1
ATOM 1792 C CA . GLY B 1 88 ? -8.797 -20.547 5.234 1 98.12 88 GLY B CA 1
ATOM 1793 C C . GLY B 1 88 ? -7.797 -19.734 4.438 1 98.12 88 GLY B C 1
ATOM 1794 O O . GLY B 1 88 ? -7.191 -18.797 4.957 1 98.12 88 GLY B O 1
ATOM 1795 N N . GLY B 1 89 ? -7.586 -20.062 3.18 1 98.25 89 GLY B N 1
ATOM 1796 C CA . GLY B 1 89 ? -6.688 -19.312 2.305 1 98.25 89 GLY B CA 1
ATOM 1797 C C . GLY B 1 89 ? -7.086 -17.859 2.133 1 98.25 89 GLY B C 1
ATOM 1798 O O . GLY B 1 89 ? -6.223 -16.984 2.023 1 98.25 89 GLY B O 1
ATOM 1799 N N . SER B 1 90 ? -8.398 -17.578 2.084 1 98.38 90 SER B N 1
ATOM 1800 C CA . SER B 1 90 ? -8.906 -16.203 1.969 1 98.38 90 SER B CA 1
ATOM 1801 C C . SER B 1 90 ? -8.438 -15.344 3.137 1 98.38 90 SER B C 1
ATOM 1803 O O . SER B 1 90 ? -8.008 -14.203 2.939 1 98.38 90 SER B O 1
ATOM 1805 N N . HIS B 1 91 ? -8.555 -15.898 4.348 1 98.62 91 HIS B N 1
ATOM 1806 C CA . HIS B 1 91 ? -8.094 -15.203 5.547 1 98.62 91 HIS B CA 1
ATOM 1807 C C . HIS B 1 91 ? -6.598 -14.938 5.484 1 98.62 91 HIS B C 1
ATOM 1809 O O . HIS B 1 91 ? -6.141 -13.852 5.855 1 98.62 91 HIS B O 1
ATOM 1815 N N . LEU B 1 92 ? -5.828 -15.922 5.031 1 98.56 92 LEU B N 1
ATOM 1816 C CA . LEU B 1 92 ? -4.379 -15.773 4.973 1 98.56 92 LEU B CA 1
ATOM 1817 C C . LEU B 1 92 ? -3.98 -14.711 3.951 1 98.56 92 LEU B C 1
ATOM 1819 O O . LEU B 1 92 ? -3.064 -13.93 4.191 1 98.56 92 LEU B O 1
ATOM 1823 N N . ARG B 1 93 ? -4.668 -14.711 2.795 1 98.56 93 ARG B N 1
ATOM 1824 C CA . ARG B 1 93 ? -4.375 -13.695 1.782 1 98.56 93 ARG B CA 1
ATOM 1825 C C . ARG B 1 93 ? -4.703 -12.297 2.293 1 98.56 93 ARG B C 1
ATOM 1827 O O . ARG B 1 93 ? -3.918 -11.367 2.115 1 98.56 93 ARG B O 1
ATOM 1834 N N . SER B 1 94 ? -5.785 -12.18 2.924 1 98.5 94 SER B N 1
ATOM 1835 C CA . SER B 1 94 ? -6.176 -10.906 3.514 1 98.5 94 SER B CA 1
ATOM 1836 C C . SER B 1 94 ? -5.188 -10.469 4.586 1 98.5 94 SER B C 1
ATOM 1838 O O . SER B 1 94 ? -4.848 -9.281 4.68 1 98.5 94 SER B O 1
ATOM 1840 N N . PHE B 1 95 ? -4.75 -11.391 5.414 1 98.19 95 PHE B N 1
ATOM 1841 C CA . PHE B 1 95 ? -3.766 -11.133 6.461 1 98.19 95 PHE B CA 1
ATOM 1842 C C . PHE B 1 95 ? -2.467 -10.602 5.863 1 98.19 95 PHE B C 1
ATOM 1844 O O . PHE B 1 95 ? -1.871 -9.664 6.398 1 98.19 95 PHE B O 1
ATOM 1851 N N . LEU B 1 96 ? -2.086 -11.203 4.785 1 97.94 96 LEU B N 1
ATOM 1852 C CA . LEU B 1 96 ? -0.812 -10.852 4.16 1 97.94 96 LEU B CA 1
ATOM 1853 C C . LEU B 1 96 ? -0.88 -9.469 3.521 1 97.94 96 LEU B C 1
ATOM 1855 O O . LEU B 1 96 ? 0.011 -8.641 3.725 1 97.94 96 LEU B O 1
ATOM 1859 N N . VAL B 1 97 ? -1.877 -9.156 2.695 1 97.81 97 VAL B N 1
ATOM 1860 C CA . VAL B 1 97 ? -1.981 -7.926 1.926 1 97.81 97 VAL B CA 1
ATOM 1861 C C . VAL B 1 97 ? -2.387 -6.773 2.848 1 97.81 97 VAL B C 1
ATOM 1863 O O . VAL B 1 97 ? -1.828 -5.68 2.764 1 97.81 97 VAL B O 1
ATOM 1866 N N . GLY B 1 98 ? -3.357 -7.086 3.729 1 97.31 98 GLY B N 1
ATOM 1867 C CA . GLY B 1 98 ? -3.779 -6.098 4.711 1 97.31 98 GLY B CA 1
ATOM 1868 C C . GLY B 1 98 ? -5.066 -5.391 4.328 1 97.31 98 GLY B C 1
ATOM 1869 O O . GLY B 1 98 ? -5.367 -5.234 3.143 1 97.31 98 GLY B O 1
ATOM 1870 N N . PRO B 1 99 ? -5.75 -4.832 5.34 1 98.12 99 PRO B N 1
ATOM 1871 C CA . PRO B 1 99 ? -7.105 -4.316 5.121 1 98.12 99 PRO B CA 1
ATOM 1872 C C . PRO B 1 99 ? -7.129 -2.811 4.871 1 98.12 99 PRO B C 1
ATOM 1874 O O . PRO B 1 99 ? -8.203 -2.232 4.66 1 98.12 99 PRO B O 1
ATOM 1877 N N . SER B 1 100 ? -5.902 -2.209 4.902 1 98.31 100 SER B N 1
ATOM 1878 C CA . SER B 1 100 ? -6.008 -0.754 4.898 1 98.31 100 SER B CA 1
ATOM 1879 C C . SER B 1 100 ? -4.867 -0.12 4.109 1 98.31 100 SER B C 1
ATOM 1881 O O . SER B 1 100 ? -3.826 -0.747 3.9 1 98.31 100 SER B O 1
ATOM 1883 N N . LEU B 1 101 ? -5.129 1.102 3.645 1 98.19 101 LEU B N 1
ATOM 1884 C CA . LEU B 1 101 ? -4.211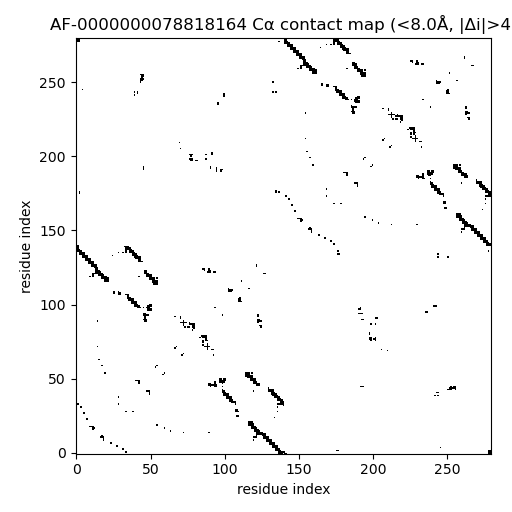 1.993 2.941 1 98.19 101 LEU B CA 1
ATOM 1885 C C . LEU B 1 101 ? -4.473 3.447 3.318 1 98.19 101 LEU B C 1
ATOM 1887 O O . LEU B 1 101 ? -5.629 3.871 3.416 1 98.19 101 LEU B O 1
ATOM 1891 N N . THR B 1 102 ? -3.428 4.188 3.588 1 98.62 102 THR B N 1
ATOM 1892 C CA . THR B 1 102 ? -3.557 5.625 3.805 1 98.62 102 THR B CA 1
ATOM 1893 C C . THR B 1 102 ? -2.898 6.406 2.67 1 98.62 102 THR B C 1
ATOM 1895 O O . THR B 1 102 ? -1.732 6.172 2.344 1 98.62 102 THR B O 1
ATOM 1898 N N . VAL B 1 103 ? -3.656 7.312 2.076 1 98.81 103 VAL B N 1
ATOM 1899 C CA . VAL B 1 103 ? -3.186 8.086 0.933 1 98.81 103 VAL B CA 1
ATOM 1900 C C . VAL B 1 103 ? -3.279 9.578 1.247 1 98.81 103 VAL B C 1
ATOM 1902 O O . VAL B 1 103 ? -4.328 10.062 1.683 1 98.81 103 VAL B O 1
ATOM 1905 N N . PRO B 1 104 ? -2.162 10.32 1.074 1 98.81 104 PRO B N 1
ATOM 1906 C CA . PRO B 1 104 ? -2.26 11.781 1.183 1 98.81 104 PRO B CA 1
ATOM 1907 C C . PRO B 1 104 ? -3.047 12.406 0.033 1 98.81 104 PRO B C 1
ATOM 1909 O O . PRO B 1 104 ? -3.078 11.852 -1.07 1 98.81 104 PRO B O 1
ATOM 1912 N N . PHE B 1 105 ? -3.656 13.492 0.317 1 98.69 105 PHE B N 1
ATOM 1913 C CA . PHE B 1 105 ? -4.234 14.328 -0.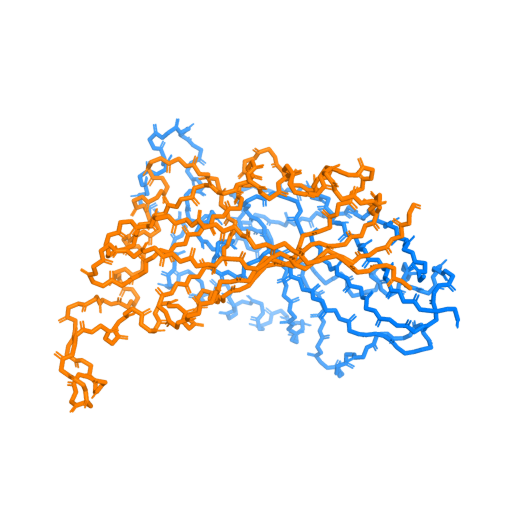726 1 98.69 105 PHE B CA 1
ATOM 1914 C C . PHE B 1 105 ? -3.941 15.797 -0.465 1 98.69 105 PHE B C 1
ATOM 1916 O O . PHE B 1 105 ? -3.793 16.219 0.687 1 98.69 105 PHE B O 1
ATOM 1923 N N . ILE B 1 106 ? -3.814 16.562 -1.54 1 98.31 106 ILE B N 1
ATOM 1924 C CA . ILE B 1 106 ? -3.514 18 -1.565 1 98.31 106 ILE B CA 1
ATOM 1925 C C . ILE B 1 106 ? -4.535 18.719 -2.438 1 98.31 106 ILE B C 1
ATOM 1927 O O . ILE B 1 106 ? -4.762 18.344 -3.588 1 98.31 106 ILE B O 1
ATOM 1931 N N . GLU B 1 107 ? -5.145 19.781 -1.871 1 98.06 107 GLU B N 1
ATOM 1932 C CA . GLU B 1 107 ? -6.184 20.516 -2.584 1 98.06 107 GLU B CA 1
ATOM 1933 C C . GLU B 1 107 ? -7.246 19.562 -3.141 1 98.06 107 GLU B C 1
ATOM 1935 O O . GLU B 1 107 ? -7.578 19.625 -4.328 1 98.06 107 GLU B O 1
ATOM 1940 N N . LYS B 1 108 ? -7.586 18.562 -2.373 1 98.12 108 LYS B N 1
ATOM 1941 C CA . LYS B 1 108 ? -8.672 17.625 -2.598 1 98.12 108 LYS B CA 1
ATOM 1942 C C . LYS B 1 108 ? -8.312 16.609 -3.686 1 98.12 108 LYS B C 1
ATOM 1944 O O . LYS B 1 108 ? -9.18 15.922 -4.215 1 98.12 108 LYS B O 1
ATOM 1949 N N . GLU B 1 109 ? -7.016 16.547 -4.02 1 98.5 109 GLU B N 1
ATOM 1950 C CA . GLU B 1 109 ? -6.547 15.594 -5.02 1 98.5 109 GLU B CA 1
ATOM 1951 C C . GLU B 1 109 ? -5.641 14.539 -4.391 1 98.5 109 GLU B C 1
ATOM 1953 O O . GLU B 1 109 ? -4.652 14.867 -3.732 1 98.5 109 GLU B O 1
ATOM 1958 N N . LEU B 1 110 ? -6.02 13.328 -4.633 1 98.75 110 LEU B N 1
ATOM 1959 C CA . LEU B 1 110 ? -5.168 12.234 -4.168 1 98.75 110 LEU B CA 1
ATOM 1960 C C . LEU B 1 110 ? -3.783 12.32 -4.801 1 98.75 110 LEU B C 1
ATOM 1962 O O . LEU B 1 110 ? -3.652 12.664 -5.977 1 98.75 110 LEU B O 1
ATOM 1966 N N . THR B 1 111 ? -2.727 11.914 -4.086 1 98.44 111 THR B N 1
ATOM 1967 C CA . THR B 1 111 ? -1.359 12.016 -4.582 1 98.44 111 THR B CA 1
ATOM 1968 C C . THR B 1 111 ? -0.916 10.703 -5.223 1 98.44 111 THR B C 1
ATOM 1970 O O . THR B 1 111 ? 0.188 10.227 -4.961 1 98.44 111 THR B O 1
ATOM 1973 N N . LEU B 1 112 ? -1.659 10.172 -6.043 1 98.31 112 LEU B N 1
ATOM 1974 C CA . LEU B 1 112 ? -1.371 8.914 -6.715 1 98.31 112 LEU B CA 1
ATOM 1975 C C . LEU B 1 112 ? -0.572 9.148 -7.992 1 98.31 112 LEU B C 1
ATOM 1977 O O . LEU B 1 112 ? -0.73 10.188 -8.648 1 98.31 112 LEU B O 1
ATOM 1981 N N . GLY B 1 113 ? 0.288 8.156 -8.312 1 97.38 113 GLY B N 1
ATOM 1982 C CA . GLY B 1 113 ? 0.891 8.148 -9.633 1 97.38 113 GLY B CA 1
ATOM 1983 C C . GLY B 1 113 ? -0.096 7.816 -10.734 1 97.38 113 GLY B C 1
ATOM 1984 O O . GLY B 1 113 ? -1.226 7.406 -10.461 1 97.38 113 GLY B O 1
ATOM 1985 N N . THR B 1 114 ? 0.34 7.93 -11.945 1 95.94 114 THR B N 1
ATOM 1986 C CA . THR B 1 114 ? -0.484 7.695 -13.125 1 95.94 114 THR B CA 1
ATOM 1987 C C . THR B 1 114 ? -1.05 6.277 -13.117 1 95.94 114 THR B C 1
ATOM 1989 O O . THR B 1 114 ? -2.227 6.07 -13.422 1 95.94 114 THR B O 1
ATOM 1992 N N . TRP B 1 115 ? -0.243 5.312 -12.859 1 96.12 115 TRP B N 1
ATOM 1993 C CA . TRP B 1 115 ? -0.61 3.902 -12.922 1 96.12 115 TRP B CA 1
ATOM 1994 C C . TRP B 1 115 ? -0.724 3.305 -11.523 1 96.12 115 TRP B C 1
ATOM 1996 O O . TRP B 1 115 ? -0.239 2.199 -11.273 1 96.12 115 TRP B O 1
ATOM 2006 N N . GLN B 1 116 ? -1.26 4.07 -10.648 1 98.56 116 GLN B N 1
ATOM 2007 C CA . GLN B 1 116 ? -1.354 3.656 -9.258 1 98.56 116 GLN B CA 1
ATOM 2008 C C . GLN B 1 116 ? -2.785 3.777 -8.742 1 98.56 116 GLN B C 1
ATOM 2010 O O . GLN B 1 116 ? -3.113 4.719 -8.016 1 98.56 116 GLN B O 1
ATOM 2015 N N . GLN B 1 117 ? -3.607 2.785 -9.039 1 98.88 117 GLN B N 1
ATOM 2016 C CA . GLN B 1 117 ? -5.008 2.783 -8.625 1 98.88 117 GLN B CA 1
ATOM 2017 C C . GLN B 1 117 ? -5.168 2.15 -7.246 1 98.88 117 GLN B C 1
ATOM 2019 O O . GLN B 1 117 ? -4.434 1.229 -6.887 1 98.88 117 GLN B O 1
ATOM 2024 N N . ILE B 1 118 ? -6.102 2.666 -6.469 1 98.94 118 ILE B N 1
ATOM 2025 C CA . ILE B 1 118 ? -6.539 2.023 -5.234 1 98.94 118 ILE B CA 1
ATOM 2026 C C . ILE B 1 118 ? -7.496 0.88 -5.559 1 98.94 118 ILE B C 1
ATOM 2028 O O . ILE B 1 118 ? -8.477 1.072 -6.281 1 98.94 118 ILE B O 1
ATOM 2032 N N . VAL B 1 119 ? -7.199 -0.317 -4.973 1 98.88 119 VAL B N 1
ATOM 2033 C CA . VAL B 1 119 ? -8.055 -1.445 -5.328 1 98.88 119 VAL B CA 1
ATOM 2034 C C . VAL B 1 119 ? -8.539 -2.145 -4.062 1 98.88 119 VAL B C 1
ATOM 2036 O O . VAL B 1 119 ? -7.824 -2.189 -3.057 1 98.88 119 VAL B O 1
ATOM 2039 N N . TYR B 1 120 ? -9.781 -2.598 -4.152 1 98.88 120 TYR B N 1
ATOM 2040 C CA . TYR B 1 120 ? -10.328 -3.609 -3.256 1 98.88 120 TYR B CA 1
ATOM 2041 C C . TYR B 1 120 ? -10.172 -5.004 -3.85 1 98.88 120 TYR B C 1
ATOM 2043 O O . TYR B 1 120 ? -10.367 -5.199 -5.051 1 98.88 120 TYR B O 1
ATOM 2051 N N . ILE B 1 121 ? -9.805 -5.949 -2.961 1 98.88 121 ILE B N 1
ATOM 2052 C CA . ILE B 1 121 ? -9.672 -7.332 -3.416 1 98.88 121 ILE B CA 1
ATOM 2053 C C . ILE B 1 121 ? -10.508 -8.25 -2.533 1 98.88 121 ILE B C 1
ATOM 2055 O O . ILE B 1 121 ? -10.383 -8.227 -1.306 1 98.88 121 ILE B O 1
ATOM 2059 N N . ASN B 1 122 ? -11.367 -9.023 -3.119 1 98.88 122 ASN B N 1
ATOM 2060 C CA . ASN B 1 122 ? -12.117 -10.062 -2.428 1 98.88 122 ASN B CA 1
ATOM 2061 C C . ASN B 1 122 ? -11.438 -11.422 -2.562 1 98.88 122 ASN B C 1
ATOM 2063 O O . ASN B 1 122 ? -11.352 -11.977 -3.664 1 98.88 122 ASN B O 1
ATOM 2067 N N . PHE B 1 123 ? -11.023 -11.992 -1.421 1 98.69 123 PHE B N 1
ATOM 2068 C CA . PHE B 1 123 ? -10.359 -13.289 -1.464 1 98.69 123 PHE B CA 1
ATOM 2069 C C . PHE B 1 123 ? -11.336 -14.414 -1.128 1 98.69 123 PHE B C 1
ATOM 2071 O O . PHE B 1 123 ? -11 -15.594 -1.243 1 98.69 123 PHE B O 1
ATOM 2078 N N . ASP B 1 124 ? -12.508 -14.055 -0.724 1 98.25 124 ASP B N 1
ATOM 2079 C CA . ASP B 1 124 ? -13.461 -15.062 -0.279 1 98.25 124 ASP B CA 1
ATOM 2080 C C . ASP B 1 124 ? -13.852 -15.992 -1.427 1 98.25 124 ASP B C 1
ATOM 2082 O O . ASP B 1 124 ? -13.586 -15.688 -2.592 1 98.25 124 ASP B O 1
ATOM 2086 N N . ARG B 1 125 ? -14.414 -17.188 -1.029 1 97.44 125 ARG B N 1
ATOM 2087 C CA . ARG B 1 125 ? -14.734 -18.219 -2 1 97.44 125 ARG B CA 1
ATOM 2088 C C . ARG B 1 125 ? -16.031 -17.906 -2.727 1 97.44 125 ARG B C 1
ATOM 2090 O O . ARG B 1 125 ? -16.406 -18.594 -3.68 1 97.44 125 ARG B O 1
ATOM 2097 N N . ILE B 1 126 ? -16.688 -16.828 -2.311 1 97.38 126 ILE B N 1
ATOM 2098 C CA . ILE B 1 126 ? -17.938 -16.391 -2.928 1 97.38 126 ILE B CA 1
ATOM 2099 C C . ILE B 1 126 ? -17.891 -14.883 -3.197 1 97.38 126 ILE B C 1
ATOM 2101 O O . ILE B 1 126 ? -17.062 -14.172 -2.613 1 97.38 126 ILE B O 1
ATOM 2105 N N . GLU B 1 127 ? -18.703 -14.461 -4.184 1 98.06 127 GLU B N 1
ATOM 2106 C CA . GLU B 1 127 ? -18.891 -13.031 -4.387 1 98.06 127 GLU B CA 1
ATOM 2107 C C . GLU B 1 127 ? -19.359 -12.344 -3.109 1 98.06 127 GLU B C 1
ATOM 2109 O O . GLU B 1 127 ? -20.234 -12.859 -2.406 1 98.06 127 GLU B O 1
ATOM 2114 N N . LYS B 1 128 ? -18.734 -11.203 -2.771 1 96.75 128 LYS B N 1
ATOM 2115 C CA . LYS B 1 128 ? -19.062 -10.492 -1.536 1 96.75 128 LYS B CA 1
ATOM 2116 C C . LYS B 1 128 ? -19.344 -9.016 -1.805 1 96.75 128 LYS B C 1
ATOM 2118 O O . LYS B 1 128 ? -18.672 -8.391 -2.625 1 96.75 128 LYS B O 1
ATOM 2123 N N . VAL B 1 129 ? -20.344 -8.555 -1.181 1 97.31 129 VAL B N 1
ATOM 2124 C CA . VAL B 1 129 ? -20.531 -7.121 -1.02 1 97.31 129 VAL B CA 1
ATOM 2125 C C . VAL B 1 129 ? -19.859 -6.652 0.272 1 97.31 129 VAL B C 1
ATOM 2127 O O . VAL B 1 129 ? -20.141 -7.191 1.348 1 97.31 129 VAL B O 1
ATOM 2130 N N . ARG B 1 130 ? -18.984 -5.637 0.186 1 97.69 130 ARG B N 1
ATOM 2131 C CA . ARG B 1 130 ? -18.234 -5.188 1.353 1 97.69 130 ARG B CA 1
ATOM 2132 C C . ARG B 1 130 ? -18.391 -3.686 1.561 1 97.69 130 ARG B C 1
ATOM 2134 O O . ARG B 1 130 ? -18.516 -2.93 0.595 1 97.69 130 ARG B O 1
ATOM 2141 N N . LYS B 1 131 ? -18.391 -3.369 2.822 1 98.5 131 LYS B N 1
ATOM 2142 C CA . LYS B 1 131 ? -18.281 -1.962 3.199 1 98.5 131 LYS B CA 1
ATOM 2143 C C . LYS B 1 131 ? -16.828 -1.543 3.357 1 98.5 131 LYS B C 1
ATOM 2145 O O . LYS B 1 131 ? -16.031 -2.258 3.975 1 98.5 131 LYS B O 1
ATOM 2150 N N . ILE B 1 132 ? -16.516 -0.409 2.746 1 98.81 132 ILE B N 1
ATOM 2151 C CA . ILE B 1 132 ? -15.203 0.234 2.889 1 98.81 132 ILE B CA 1
ATOM 2152 C C . ILE B 1 132 ? -15.367 1.576 3.598 1 98.81 132 ILE B C 1
ATOM 2154 O O . ILE B 1 132 ? -16.125 2.441 3.139 1 98.81 132 ILE B O 1
ATOM 2158 N N . VAL B 1 133 ? -14.68 1.729 4.703 1 98.94 133 VAL B N 1
ATOM 2159 C CA . VAL B 1 133 ? -14.719 2.982 5.449 1 98.94 133 VAL B CA 1
ATOM 2160 C C . VAL B 1 133 ? -13.602 3.904 4.973 1 98.94 133 VAL B C 1
ATOM 2162 O O . VAL B 1 133 ? -12.461 3.467 4.789 1 98.94 133 VAL B O 1
ATOM 2165 N N . LEU B 1 134 ? -13.977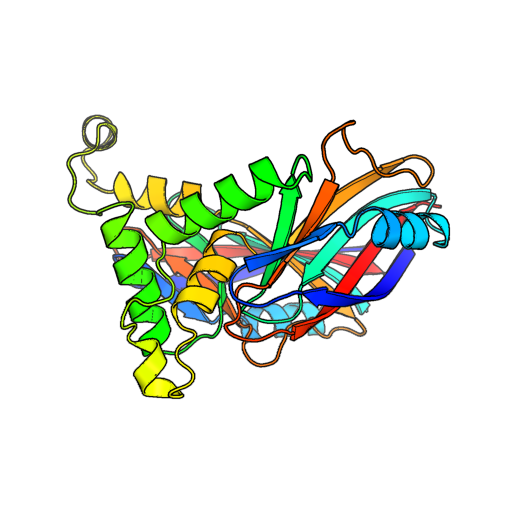 5.129 4.684 1 98.81 134 LEU B N 1
ATOM 2166 C CA . LEU B 1 134 ? -13.023 6.188 4.395 1 98.81 134 LEU B CA 1
ATOM 2167 C C . LEU B 1 134 ? -12.945 7.184 5.543 1 98.81 134 LEU B C 1
ATOM 2169 O O . LEU B 1 134 ? -13.93 7.879 5.832 1 98.81 134 LEU B O 1
ATOM 2173 N N . GLN B 1 135 ? -11.836 7.18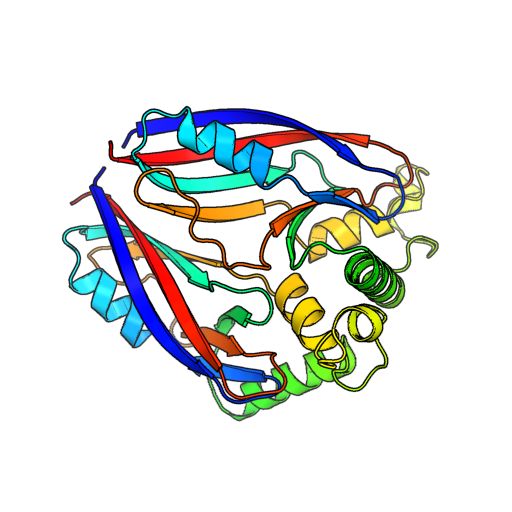8 6.215 1 98.75 135 GLN B N 1
ATOM 2174 C CA . GLN B 1 135 ? -11.594 8.195 7.246 1 98.75 135 GLN B CA 1
ATOM 2175 C C . GLN B 1 135 ? -10.742 9.336 6.711 1 98.75 135 GLN B C 1
ATOM 2177 O O . GLN B 1 135 ? -9.547 9.156 6.457 1 98.75 135 GLN B O 1
ATOM 2182 N N . ILE B 1 136 ? -11.352 10.461 6.559 1 98.38 136 ILE B N 1
ATOM 2183 C CA . ILE B 1 136 ? -10.703 11.633 5.988 1 98.38 136 ILE B CA 1
ATOM 2184 C C . ILE B 1 136 ? -10.32 12.602 7.109 1 98.38 136 ILE B C 1
ATOM 2186 O O . ILE B 1 136 ? -11.188 13.055 7.867 1 98.38 136 ILE B O 1
ATOM 2190 N N . ILE B 1 137 ? -9.031 12.914 7.262 1 97.81 137 ILE B N 1
ATOM 2191 C CA . ILE B 1 137 ? -8.516 13.75 8.344 1 97.81 137 ILE B CA 1
ATOM 2192 C C . ILE B 1 137 ? -7.602 14.828 7.762 1 97.81 137 ILE B C 1
ATOM 2194 O O . ILE B 1 137 ? -6.785 14.555 6.883 1 97.81 137 ILE B O 1
ATOM 2198 N N . GLY B 1 138 ? -7.746 16.016 8.148 1 96.62 138 GLY B N 1
ATOM 2199 C CA . GLY B 1 138 ? -6.859 17.062 7.676 1 96.62 138 GLY B CA 1
ATOM 2200 C C . GLY B 1 138 ? -7.352 18.453 8.008 1 96.62 138 GLY B C 1
ATOM 2201 O O . GLY B 1 138 ? -7.98 18.656 9.047 1 96.62 138 GLY B O 1
ATOM 2202 N N . ASP B 1 139 ? -6.926 19.453 7.242 1 93.06 139 ASP B N 1
ATOM 2203 C CA . ASP B 1 139 ? -7.316 20.844 7.477 1 93.06 139 ASP B CA 1
ATOM 2204 C C . ASP B 1 139 ? -8.148 21.375 6.316 1 93.06 139 ASP B C 1
ATOM 2206 O O . ASP B 1 139 ? -8.258 20.734 5.27 1 93.06 139 ASP B O 1
ATOM 2210 N N . PHE B 1 140 ? -8.734 22.469 6.645 1 89.81 140 PHE B N 1
ATOM 2211 C CA . PHE B 1 140 ? -9.633 23.078 5.672 1 89.81 140 PHE B CA 1
ATOM 2212 C C . PHE B 1 140 ? -8.859 23.953 4.691 1 89.81 140 PHE B C 1
ATOM 2214 O O . PHE B 1 140 ? -7.809 24.5 5.035 1 89.81 140 PHE B O 1
#

Organism: Methanosarcina acetivorans (strain ATCC 35395 / DSM 2834 / JCM 12185 / C2A) (NCBI:txid188937)

Radius of gyration: 18.82 Å; Cα contacts (8 Å, |Δi|>4): 702; chains: 2; bounding box: 45×52×43 Å

Foldseek 3Di:
DDKDKDKDKDKAFEQKGKDFCQVVLLVVLLVDPFFWFKKKKFWPDQLKAKDKFLDDDVVSVVVSVVLCVVQNQQDDDPVCVVPVQSRPSSNVVCVVRDGIDMFTDHRSHTPDDPRITMMMIGRHRGIDMTMMMIMTDHHD/DDKDKDKDKDKAFEQKGKDFCQVVLLVVLLVDPFFWFKKKKFWPDQLKAKFKFQDDDVVSVVVSVVLCVVQNQQDDDPVCVVPVQSRPSSNVVCVVRDGMDMFTDHRSHTPADPRITMMMIGNHRGIDMTMMMIMTDHHD